Protein AF-0000000068650946 (afdb_homodimer)

InterPro domains:
  IPR006917 SOUL heme-binding protein [PF04832] (26-184)
  IPR006917 SOUL heme-binding protein [PTHR11220] (23-184)
  IPR011256 Regulatory factor, effector binding domain superfamily [G3DSA:3.20.80.10] (19-186)
  IPR011256 Regulatory factor, effector binding domain superfamily [SSF55136] (25-186)

Sequence (378 aa):
HPVLLLNSVFSCVASFPLNSLSTCDGVSYEVRRYDGAKYASVSSEGRTFDQVMGELVRKLLVYIGGSNDQGEAMGTTAPVIITVYPRDDGVMSRRLVVSLRIPTNYQVSPPVPIDSAIRIEDRPGMTVYSLQFGGFAGETEYRAEASRLTKTLGETAPFQRKQYFCCTYDPPMKPYGRRNEVWFLQEEPHPVLLLNSVFSCVASFPLNSLSTCDGVSYEVRRYDGAKYASVSSEGRTFDQVMGELVRKLLVYIGGSNDQGEAMGTTAPVIITVYPRDDGVMSRRLVVSLRIPTNYQVSPPVPIDSAIRIEDRPGMTVYSLQFGGFAGETEYRAEASRLTKTLGETAPFQRKQYFCCTYDPPMKPYGRRNEVWFLQEEP

Solvent-accessible surface area (backbone atoms only — not comparable to full-atom values): 21362 Å² total; per-residue (Å²): 137,81,89,71,79,74,75,82,80,78,74,81,73,75,74,55,72,84,55,64,64,62,59,51,95,46,53,45,40,38,46,46,49,41,76,54,46,41,28,44,32,38,71,48,71,79,50,53,63,76,77,43,48,66,60,57,52,46,56,51,52,44,32,37,56,19,47,25,77,73,55,51,60,69,64,87,74,69,44,44,35,32,40,38,31,47,43,96,84,60,48,68,46,39,46,39,36,42,32,36,62,48,49,76,94,36,50,88,67,60,73,48,56,64,56,78,72,48,42,79,41,81,41,72,55,49,43,28,43,36,37,42,36,32,46,89,72,50,62,65,33,51,45,46,52,45,50,49,48,46,63,58,61,35,91,78,51,60,50,48,73,69,39,39,33,46,30,40,60,58,64,90,79,61,87,69,87,31,49,29,33,36,36,34,41,50,48,80,132,137,82,89,71,83,71,76,81,78,78,73,80,74,72,74,53,74,80,61,60,66,61,58,53,94,46,55,44,41,41,50,48,54,42,74,55,48,41,27,43,31,39,70,48,71,78,48,53,63,78,76,42,47,66,60,57,52,46,56,51,51,43,33,38,56,19,47,27,77,73,54,51,60,69,62,87,72,68,44,43,35,32,42,37,30,47,45,96,85,60,49,70,46,38,46,37,36,42,33,33,62,49,50,76,94,34,50,91,68,61,72,49,55,64,57,79,71,50,42,81,40,82,40,72,56,48,41,30,43,37,37,41,36,29,46,88,72,52,62,65,33,51,46,46,51,46,50,49,47,44,62,60,60,36,92,79,51,61,48,48,73,69,38,38,33,45,31,40,60,58,63,90,80,62,87,68,86,32,48,30,33,37,34,34,41,50,48,82,133

Structure (mmCIF, N/CA/C/O backbone):
data_AF-0000000068650946-model_v1
#
loop_
_entity.id
_entity.type
_entity.pdbx_description
1 polymer 'Heme-binding protein 1'
#
loop_
_atom_site.group_PDB
_atom_site.id
_atom_site.type_symbol
_atom_site.label_atom_id
_atom_site.label_alt_id
_atom_site.label_comp_id
_atom_site.label_asym_id
_atom_site.label_entity_id
_atom_site.label_seq_id
_atom_site.pdbx_PDB_ins_code
_atom_site.Cartn_x
_atom_site.Cartn_y
_atom_site.Cartn_z
_atom_site.occupancy
_atom_site.B_iso_or_equiv
_atom_site.auth_seq_id
_atom_site.auth_comp_id
_atom_site.auth_asym_id
_atom_site.auth_atom_id
_atom_site.pdbx_PDB_model_num
ATOM 1 N N . HIS A 1 1 ? 41.875 -4.969 -1.382 1 23.28 1 HIS A N 1
ATOM 2 C CA . HIS A 1 1 ? 41.312 -4.445 -0.135 1 23.28 1 HIS A CA 1
ATOM 3 C C . HIS A 1 1 ? 39.875 -3.994 -0.314 1 23.28 1 HIS A C 1
ATOM 5 O O . HIS A 1 1 ? 39.594 -2.795 -0.361 1 23.28 1 HIS A O 1
ATOM 11 N N . PRO A 1 2 ? 38.969 -4.781 -0.9 1 22.66 2 PRO A N 1
ATOM 12 C CA . PRO A 1 2 ? 37.75 -4.441 -1.641 1 22.66 2 PRO A CA 1
ATOM 13 C C . PRO A 1 2 ? 36.719 -3.758 -0.768 1 22.66 2 PRO A C 1
ATOM 15 O O . PRO A 1 2 ? 36.75 -3.875 0.46 1 22.66 2 PRO A O 1
ATOM 18 N N . VAL A 1 3 ? 35.875 -2.783 -1.41 1 21.91 3 VAL A N 1
ATOM 19 C CA . VAL A 1 3 ? 35.031 -1.605 -1.17 1 21.91 3 VAL A CA 1
ATOM 20 C C . VAL A 1 3 ? 33.781 -2.006 -0.402 1 21.91 3 VAL A C 1
ATOM 22 O O . VAL A 1 3 ? 32.938 -2.713 -0.933 1 21.91 3 VAL A O 1
ATOM 25 N N . LEU A 1 4 ? 33.812 -2.4 0.893 1 19.81 4 LEU A N 1
ATOM 26 C CA . LEU A 1 4 ? 32.906 -2.877 1.93 1 19.81 4 LEU A CA 1
ATOM 27 C C . LEU A 1 4 ? 31.75 -1.901 2.133 1 19.81 4 LEU A C 1
ATOM 29 O O . LEU A 1 4 ? 31.031 -1.983 3.129 1 19.81 4 LEU A O 1
ATOM 33 N N . LEU A 1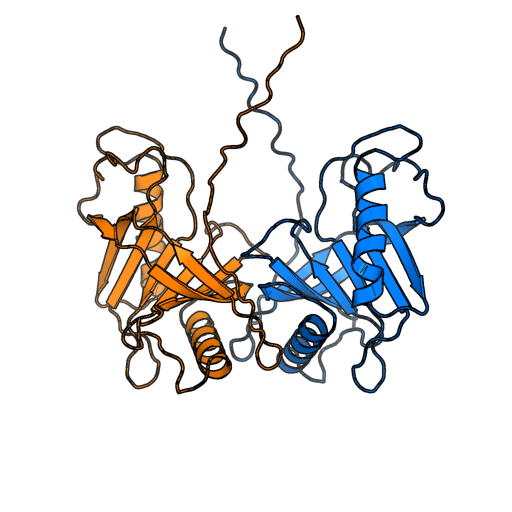 5 ? 31.672 -0.847 1.3 1 19.95 5 LEU A N 1
ATOM 34 C CA . LEU A 1 5 ? 30.875 0.273 1.793 1 19.95 5 LEU A CA 1
ATOM 35 C C . LEU A 1 5 ? 29.406 -0.112 1.905 1 19.95 5 LEU A C 1
ATOM 37 O O . LEU A 1 5 ? 28.656 -0.062 0.918 1 19.95 5 LEU A O 1
ATOM 41 N N . LEU A 1 6 ? 29.047 -1.28 2.473 1 21.31 6 LEU A N 1
ATOM 42 C CA . LEU A 1 6 ? 27.703 -1.809 2.725 1 21.31 6 LEU A CA 1
ATOM 43 C C . LEU A 1 6 ? 26.875 -0.808 3.512 1 21.31 6 LEU A C 1
ATOM 45 O O . LEU A 1 6 ? 27.172 -0.512 4.668 1 21.31 6 LEU A O 1
ATOM 49 N N . ASN A 1 7 ? 26.422 0.302 2.885 1 21.84 7 ASN A N 1
ATOM 50 C CA . ASN A 1 7 ? 25.7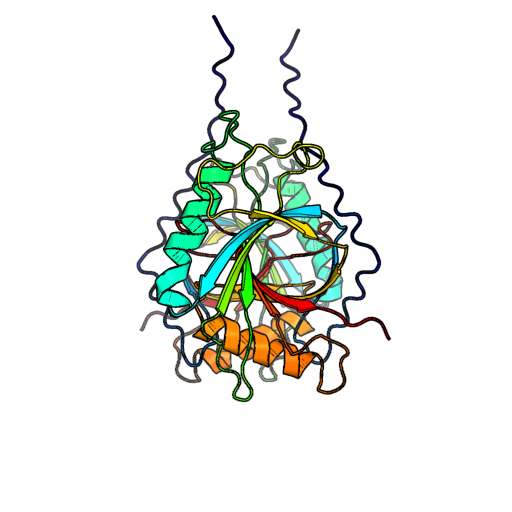81 1.496 3.412 1 21.84 7 ASN A CA 1
ATOM 51 C C . ASN A 1 7 ? 24.672 1.14 4.398 1 21.84 7 ASN A C 1
ATOM 53 O O . ASN A 1 7 ? 24.109 0.04 4.348 1 21.84 7 ASN A O 1
ATOM 57 N N . SER A 1 8 ? 24.453 1.936 5.523 1 21.56 8 SER A N 1
ATOM 58 C CA . SER A 1 8 ? 23.719 2.191 6.762 1 21.56 8 SER A CA 1
ATOM 59 C C . SER A 1 8 ? 22.219 2.178 6.527 1 21.56 8 SER A C 1
ATOM 61 O O . SER A 1 8 ? 21.656 3.119 5.957 1 21.56 8 SER A O 1
ATOM 63 N N . VAL A 1 9 ? 21.609 1.145 6.062 1 24.94 9 VAL A N 1
ATOM 64 C CA . VAL A 1 9 ? 20.172 0.915 6.059 1 24.94 9 VAL A CA 1
ATOM 65 C C . VAL A 1 9 ? 19.578 1.288 7.414 1 24.94 9 VAL A C 1
ATOM 67 O O . VAL A 1 9 ? 19.938 0.689 8.438 1 24.94 9 VAL A O 1
ATOM 70 N N . PHE A 1 10 ? 19.453 2.648 7.785 1 24.33 10 PHE A N 1
ATOM 71 C CA . PHE A 1 10 ? 18.938 3.309 8.977 1 24.33 10 PHE A CA 1
ATOM 72 C C . PHE A 1 10 ? 17.688 2.605 9.492 1 24.33 10 PHE A C 1
ATOM 74 O O . PHE A 1 10 ? 16.859 2.16 8.695 1 24.33 10 PHE A O 1
ATOM 81 N N . SER A 1 11 ? 17.656 2.09 10.734 1 23.03 11 SER A N 1
ATOM 82 C CA . SER A 1 11 ? 16.891 1.45 11.805 1 23.03 11 SER A CA 1
ATOM 83 C C . SER A 1 11 ? 15.617 2.225 12.117 1 23.03 11 SER A C 1
ATOM 85 O O . SER A 1 11 ? 15.625 3.135 12.945 1 23.03 11 SER A O 1
ATOM 87 N N . CYS A 1 12 ? 14.977 2.951 11.312 1 25.62 12 CYS A N 1
ATOM 88 C CA . CYS A 1 12 ? 13.812 3.586 11.922 1 25.62 12 CYS A CA 1
ATOM 89 C C . CYS A 1 12 ? 12.945 2.562 12.648 1 25.62 12 CYS A C 1
ATOM 91 O O . CYS A 1 12 ? 12.414 1.64 12.031 1 25.62 12 CYS A O 1
ATOM 93 N N . VAL A 1 13 ? 13.344 2.193 13.891 1 25.31 13 VAL A N 1
ATOM 94 C CA . VAL A 1 13 ? 12.68 1.36 14.891 1 25.31 13 VAL A CA 1
ATOM 95 C C . VAL A 1 13 ? 11.258 1.861 15.125 1 25.31 13 VAL A C 1
ATOM 97 O O . VAL A 1 13 ? 11.055 2.965 15.633 1 25.31 13 VAL A O 1
ATOM 100 N N . ALA A 1 14 ? 10.32 1.768 14.352 1 30.45 14 ALA A N 1
ATOM 101 C CA . ALA A 1 14 ? 8.93 1.84 14.773 1 30.45 14 ALA A CA 1
ATOM 102 C C . ALA A 1 14 ? 8.648 0.865 15.914 1 30.45 14 ALA A C 1
ATOM 104 O O . ALA A 1 14 ? 8.812 -0.347 15.758 1 30.45 14 ALA A O 1
ATOM 105 N N . SER A 1 15 ? 9.078 1.122 17.109 1 29.28 15 SER A N 1
ATOM 106 C CA . SER A 1 15 ? 8.57 0.387 18.266 1 29.28 15 SER A CA 1
ATOM 107 C C . SER A 1 15 ? 7.062 0.194 18.188 1 29.28 15 SER A C 1
ATOM 109 O O . SER A 1 15 ? 6.301 1.151 18.328 1 29.28 15 SER A O 1
ATOM 111 N N . PHE A 1 16 ? 6.492 -0.191 17.203 1 32.72 16 PHE A N 1
ATOM 112 C CA . PHE A 1 16 ? 5.055 -0.418 17.109 1 32.72 16 PHE A CA 1
ATOM 113 C C . PHE A 1 16 ? 4.605 -1.45 18.141 1 32.72 16 PHE A C 1
ATOM 115 O O . PHE A 1 16 ? 5.188 -2.531 18.234 1 32.72 16 PHE A O 1
ATOM 122 N N . PRO A 1 17 ? 3.934 -0.934 19.359 1 33.78 17 PRO A N 1
ATOM 123 C CA . PRO A 1 17 ? 3.256 -1.851 20.281 1 33.78 17 PRO A CA 1
ATOM 124 C C . PRO A 1 17 ? 2.604 -3.029 19.562 1 33.78 17 PRO A C 1
ATOM 126 O O . PRO A 1 17 ? 2.502 -3.029 18.328 1 33.78 17 PRO A O 1
ATOM 129 N N . LEU A 1 18 ? 1.562 -3.697 20.422 1 35.34 18 LEU A N 1
ATOM 130 C CA . LEU A 1 18 ? 0.648 -4.832 20.359 1 35.34 18 LEU A CA 1
ATOM 131 C C . LEU A 1 18 ? -0.347 -4.676 19.219 1 35.34 18 LEU A C 1
ATOM 133 O O . LEU A 1 18 ? -1.174 -3.762 19.219 1 35.34 18 LEU A O 1
ATOM 137 N N . ASN A 1 19 ? -0.195 -4.844 18.188 1 40.69 19 ASN A N 1
ATOM 138 C CA . ASN A 1 19 ? -1.023 -4.734 17 1 40.69 19 ASN A CA 1
ATOM 139 C C . ASN A 1 19 ? -2.141 -5.773 16.984 1 40.69 19 ASN A C 1
ATOM 141 O O . ASN A 1 19 ? -1.888 -6.961 16.766 1 40.69 19 ASN A O 1
ATOM 145 N N . SER A 1 20 ? -2.99 -5.664 17.969 1 38.44 20 SER A N 1
ATOM 146 C CA . SER A 1 20 ? -4.137 -6.555 17.828 1 38.44 20 SER A CA 1
ATOM 147 C C . SER A 1 20 ? -4.879 -6.281 16.516 1 38.44 20 SER A C 1
ATOM 149 O O . SER A 1 20 ? -5.266 -5.145 16.234 1 38.44 20 SER A O 1
ATOM 151 N N . LEU A 1 21 ? -4.582 -6.914 15.453 1 42.94 21 LEU A N 1
ATOM 152 C CA . LEU A 1 21 ? -5.32 -6.934 14.195 1 42.94 21 LEU A CA 1
ATOM 153 C C . LEU A 1 21 ? -6.703 -7.547 14.391 1 42.94 21 LEU A C 1
ATOM 155 O O . LEU A 1 21 ? -6.824 -8.695 14.828 1 42.94 21 LEU A O 1
ATOM 159 N N . SER A 1 22 ? -7.602 -6.812 15.18 1 42.53 22 SER A N 1
ATOM 160 C CA . SER A 1 22 ? -8.914 -7.441 15.156 1 42.53 22 SER A CA 1
ATOM 161 C C . SER A 1 22 ? -9.594 -7.266 13.805 1 42.53 22 SER A C 1
ATOM 163 O O . SER A 1 22 ? -9.539 -6.188 13.211 1 42.53 22 SER A O 1
ATOM 165 N N . THR A 1 23 ? -9.547 -8.133 12.906 1 41.81 23 THR A N 1
ATOM 166 C CA . THR A 1 23 ? -10.344 -8.133 11.68 1 41.81 23 THR A CA 1
ATOM 167 C C . THR A 1 23 ? -11.82 -8.383 11.992 1 41.81 23 THR A C 1
ATOM 169 O O . THR A 1 23 ? -12.164 -9.398 12.602 1 41.81 23 THR A O 1
ATOM 172 N N . CYS A 1 24 ? -12.625 -7.336 12.383 1 40.03 24 CYS A N 1
ATOM 173 C CA . CYS A 1 24 ? -14.062 -7.566 12.391 1 40.03 24 CYS A CA 1
ATOM 174 C C . CYS A 1 24 ? -14.648 -7.453 10.984 1 40.03 24 CYS A C 1
ATOM 176 O O . CYS A 1 24 ? -14.375 -6.484 10.273 1 40.03 24 CYS A O 1
ATOM 178 N N . ASP A 1 25 ? -15.539 -8.516 10.562 1 48.72 25 ASP A N 1
ATOM 179 C CA . ASP A 1 25 ? -16.375 -8.742 9.391 1 48.72 25 ASP A CA 1
ATOM 180 C C . ASP A 1 25 ? -15.547 -8.727 8.109 1 48.72 25 ASP A C 1
ATOM 182 O O . ASP A 1 25 ? -16.031 -8.289 7.055 1 48.72 25 ASP A O 1
ATOM 186 N N . GLY A 1 26 ? -14.258 -8.977 8.18 1 55.47 26 GLY A N 1
ATOM 187 C CA . GLY A 1 26 ? -13.453 -9.242 6.996 1 55.47 26 GLY A CA 1
ATOM 188 C C . GLY A 1 26 ? -12.672 -8.031 6.523 1 55.47 26 GLY A C 1
ATOM 189 O O . GLY A 1 26 ? -11.789 -8.156 5.672 1 55.47 26 GLY A O 1
ATOM 190 N N . VAL A 1 27 ? -13.242 -6.82 6.91 1 60.28 27 VAL A N 1
ATOM 191 C CA . VAL A 1 27 ? -12.484 -5.648 6.496 1 60.28 27 VAL A CA 1
ATOM 192 C C . VAL A 1 27 ? -11.367 -5.367 7.504 1 60.28 27 VAL A C 1
ATOM 194 O O . VAL A 1 27 ? -11.617 -5.297 8.711 1 60.28 27 VAL A O 1
ATOM 197 N N . SER A 1 28 ? -10.062 -5.223 6.914 1 78.25 28 SER A N 1
ATOM 198 C CA . SER A 1 28 ? -8.891 -5.23 7.785 1 78.25 28 SER A CA 1
ATOM 199 C C . SER A 1 28 ? -8.406 -3.811 8.07 1 78.25 28 SER A C 1
ATOM 201 O O . SER A 1 28 ? -8.328 -2.98 7.16 1 78.25 28 SER A O 1
ATOM 203 N N . TYR A 1 29 ? -8.672 -3.389 9.289 1 90.19 29 TYR A N 1
ATOM 204 C CA . TYR A 1 29 ? -7.969 -2.215 9.789 1 90.19 29 TYR A CA 1
ATOM 205 C C . TYR A 1 29 ? -6.844 -2.615 10.734 1 90.19 29 TYR A C 1
ATOM 207 O O . TYR A 1 29 ? -6.73 -3.783 11.117 1 90.19 29 TYR A O 1
ATOM 215 N N . GLU A 1 30 ? -5.949 -1.65 11.039 1 92.5 30 GLU A N 1
ATOM 216 C CA . GLU A 1 30 ? -4.848 -1.852 11.977 1 92.5 30 GLU A CA 1
ATOM 217 C C . GLU A 1 30 ? -4.879 -0.819 13.102 1 92.5 30 GLU A C 1
ATOM 219 O O . GLU A 1 30 ? -5.359 0.3 12.906 1 92.5 30 GLU A O 1
ATOM 224 N N . VAL A 1 31 ? -4.516 -1.249 14.266 1 92.38 31 VAL A N 1
ATOM 225 C CA . VAL A 1 31 ? -4.238 -0.305 15.344 1 92.38 31 VAL A CA 1
ATOM 226 C C . VAL A 1 31 ? -2.736 -0.064 15.445 1 92.38 31 VAL A C 1
ATOM 228 O O . VAL A 1 31 ? -1.957 -1.01 15.586 1 92.38 31 VAL A O 1
ATOM 231 N N . ARG A 1 32 ? -2.33 1.217 15.367 1 93.5 32 ARG A N 1
ATOM 232 C CA . ARG A 1 32 ? -0.911 1.557 15.391 1 93.5 32 ARG A CA 1
ATOM 233 C C . ARG A 1 32 ? -0.626 2.65 16.422 1 93.5 32 ARG A C 1
ATOM 235 O O . ARG A 1 32 ? -1.399 3.604 16.547 1 93.5 32 ARG A O 1
ATOM 242 N N . ARG A 1 33 ? 0.498 2.488 17.047 1 93.62 33 ARG A N 1
ATOM 243 C CA . ARG A 1 33 ? 0.969 3.498 17.984 1 93.62 33 ARG A CA 1
ATOM 244 C C . ARG A 1 33 ? 2.186 4.234 17.438 1 93.62 33 ARG A C 1
ATOM 246 O O . ARG A 1 33 ? 3.115 3.611 16.922 1 93.62 33 ARG A O 1
ATOM 253 N N . TYR A 1 34 ? 2.129 5.535 17.562 1 93.5 34 TYR A N 1
ATOM 254 C CA . TYR A 1 34 ? 3.23 6.398 17.156 1 93.5 34 TYR A CA 1
ATOM 255 C C . TYR A 1 34 ? 3.76 7.203 18.328 1 93.5 34 TYR A C 1
ATOM 257 O O . TYR A 1 34 ? 2.982 7.707 19.141 1 93.5 34 TYR A O 1
ATOM 265 N N . ASP A 1 35 ? 5.055 7.23 18.359 1 94.81 35 ASP A N 1
ATOM 266 C CA . ASP A 1 35 ? 5.672 8.094 19.359 1 94.81 35 ASP A CA 1
ATOM 267 C C . ASP A 1 35 ? 5.531 9.562 18.984 1 94.81 35 ASP A C 1
ATOM 269 O O . ASP A 1 35 ? 5.328 9.891 17.812 1 94.81 35 ASP A O 1
ATOM 273 N N . GLY A 1 36 ? 5.645 10.375 20.031 1 96.19 36 GLY A N 1
ATOM 274 C CA . GLY A 1 36 ? 5.688 11.805 19.766 1 96.19 36 GLY A CA 1
ATOM 275 C C . GLY A 1 36 ? 6.855 12.203 18.875 1 96.19 36 GLY A C 1
ATOM 276 O O . GLY A 1 36 ? 7.918 11.586 18.922 1 96.19 36 GLY A O 1
ATOM 277 N N . ALA A 1 37 ? 6.609 13.242 18.125 1 97.44 37 ALA A N 1
ATOM 278 C CA . ALA A 1 37 ? 7.637 13.711 17.203 1 97.44 37 ALA A CA 1
ATOM 279 C C . ALA A 1 37 ? 7.352 15.141 16.75 1 97.44 37 ALA A C 1
ATOM 281 O O . ALA A 1 37 ? 6.254 15.656 16.969 1 97.44 37 ALA A O 1
ATOM 282 N N . LYS A 1 38 ? 8.383 15.711 16.156 1 98.31 38 LYS A N 1
ATOM 283 C CA . LYS A 1 38 ? 8.211 17 15.508 1 98.31 38 LYS A CA 1
ATOM 284 C C . LYS A 1 38 ? 7.738 16.828 14.062 1 98.31 38 LYS A C 1
ATOM 286 O O . LYS A 1 38 ? 8.219 15.953 13.352 1 98.31 38 LYS A O 1
ATOM 291 N N . TYR A 1 39 ? 6.785 17.688 13.688 1 98.44 39 TYR A N 1
ATOM 292 C CA . TYR A 1 39 ? 6.215 17.719 12.344 1 98.44 39 TYR A CA 1
ATOM 293 C C . TYR A 1 39 ? 6.348 19.094 11.719 1 98.44 39 TYR A C 1
ATOM 295 O O . TYR A 1 39 ? 6.32 20.109 12.43 1 98.44 39 TYR A O 1
ATOM 303 N N . ALA A 1 40 ? 6.566 19.172 10.469 1 98.62 40 ALA A N 1
ATOM 304 C CA . ALA A 1 40 ? 6.363 20.391 9.688 1 98.62 40 ALA A CA 1
ATOM 305 C C . ALA A 1 40 ? 4.941 20.453 9.141 1 98.62 40 ALA A C 1
ATOM 307 O O . ALA A 1 40 ? 4.465 19.5 8.516 1 98.62 40 ALA A O 1
ATOM 308 N N . SER A 1 41 ? 4.324 21.594 9.383 1 98.69 41 SER A N 1
ATOM 309 C CA . SER A 1 41 ? 2.914 21.672 9.023 1 98.69 41 SER A CA 1
ATOM 310 C C . SER A 1 41 ? 2.59 23 8.328 1 98.69 41 SER A C 1
ATOM 312 O O . SER A 1 41 ? 3.209 24.016 8.609 1 98.69 41 SER A O 1
ATOM 314 N N . VAL A 1 42 ? 1.644 22.938 7.414 1 98.62 42 VAL A N 1
ATOM 315 C CA . VAL A 1 42 ? 1.083 24.094 6.742 1 98.62 42 VAL A CA 1
ATOM 316 C C . VAL A 1 42 ? -0.439 23.984 6.688 1 98.62 42 VAL A C 1
ATOM 318 O O . VAL A 1 42 ? -0.977 22.906 6.445 1 98.62 42 VAL A O 1
ATOM 321 N N . SER A 1 43 ? -1.112 25.062 6.934 1 97.88 43 SER A N 1
ATOM 322 C CA . SER A 1 43 ? -2.568 25.047 7.02 1 97.88 43 SER A CA 1
ATOM 323 C C . SER A 1 43 ? -3.201 25.844 5.883 1 97.88 43 SER A C 1
ATOM 325 O O . SER A 1 43 ? -2.537 26.688 5.262 1 97.88 43 SER A O 1
ATOM 327 N N . SER A 1 44 ? -4.352 25.5 5.594 1 96.94 44 SER A N 1
ATOM 328 C CA . SER A 1 44 ? -5.188 26.25 4.652 1 96.94 44 SER A CA 1
ATOM 329 C C . SER A 1 44 ? -6.621 26.359 5.156 1 96.94 44 SER A C 1
ATOM 331 O O . SER A 1 44 ? -7.137 25.453 5.801 1 96.94 44 SER A O 1
ATOM 333 N N . GLU A 1 45 ? -7.16 27.531 4.828 1 95.94 45 GLU A N 1
ATOM 334 C CA . GLU A 1 45 ? -8.57 27.781 5.125 1 95.94 45 GLU A CA 1
ATOM 335 C C . GLU A 1 45 ? -9.289 28.391 3.926 1 95.94 45 GLU A C 1
ATOM 337 O O . GLU A 1 45 ? -8.703 29.203 3.195 1 95.94 45 GLU A O 1
ATOM 342 N N . GLY A 1 46 ? -10.438 27.953 3.629 1 92.31 46 GLY A N 1
ATOM 343 C CA . GLY A 1 46 ? -11.273 28.594 2.633 1 92.31 46 GLY A CA 1
ATOM 344 C C . GLY A 1 46 ? -11.305 27.859 1.309 1 92.31 46 GLY A C 1
ATOM 345 O O . GLY A 1 46 ? -12.195 28.094 0.486 1 92.31 46 GLY A O 1
ATOM 346 N N . ARG A 1 47 ? -10.383 27.188 0.914 1 93.88 47 ARG A N 1
ATOM 347 C CA . ARG A 1 47 ? -10.367 26.453 -0.341 1 93.88 47 ARG A CA 1
ATOM 348 C C . ARG A 1 47 ? -10.672 24.969 -0.107 1 93.88 47 ARG A C 1
ATOM 350 O O . ARG A 1 47 ? -10.555 24.484 1.018 1 93.88 47 ARG A O 1
ATOM 357 N N . THR A 1 48 ? -11.156 24.344 -1.18 1 93.62 48 THR A N 1
ATOM 358 C CA . THR A 1 48 ? -11.508 22.938 -1.056 1 93.62 48 THR A CA 1
ATOM 359 C C . THR A 1 48 ? -10.258 22.062 -0.987 1 93.62 48 THR A C 1
ATOM 361 O O . THR A 1 48 ? -9.172 22.5 -1.385 1 93.62 48 THR A O 1
ATOM 364 N N . PHE A 1 49 ? -10.406 20.922 -0.545 1 94.44 49 PHE A N 1
ATOM 365 C CA . PHE A 1 49 ? -9.359 19.922 -0.437 1 94.44 49 PHE A CA 1
ATOM 366 C C . PHE A 1 49 ? -8.609 19.781 -1.757 1 94.44 49 PHE A C 1
ATOM 368 O O . PHE A 1 49 ? -7.387 19.938 -1.805 1 94.44 49 PHE A O 1
ATOM 375 N N . ASP A 1 50 ? -9.328 19.484 -2.83 1 93.44 50 ASP A N 1
ATOM 376 C CA . ASP A 1 50 ? -8.719 19.156 -4.117 1 93.44 50 ASP A CA 1
ATOM 377 C C . ASP A 1 50 ? -8.055 20.375 -4.742 1 93.44 50 ASP A C 1
ATOM 379 O O . ASP A 1 50 ? -7.094 20.25 -5.5 1 93.44 50 ASP A O 1
ATOM 383 N N . GLN A 1 51 ? -8.453 21.547 -4.395 1 94.25 51 GLN A N 1
ATOM 384 C CA . GLN A 1 51 ? -7.906 22.781 -4.934 1 94.25 51 GLN A CA 1
ATOM 385 C C . GLN A 1 51 ? -6.539 23.078 -4.328 1 94.25 51 GLN A C 1
ATOM 387 O O . GLN A 1 51 ? -5.672 23.656 -4.996 1 94.25 51 GLN A O 1
ATOM 392 N N . VAL A 1 52 ? -6.359 22.703 -3.07 1 96.38 52 VAL A N 1
ATOM 393 C CA . VAL A 1 52 ? -5.23 23.297 -2.357 1 96.38 52 VAL A CA 1
ATOM 394 C C . VAL A 1 52 ? -4.172 22.219 -2.094 1 96.38 52 VAL A C 1
ATOM 396 O O . VAL A 1 52 ? -3.012 22.547 -1.814 1 96.38 52 VAL A O 1
ATOM 399 N N . MET A 1 53 ? -4.492 21 -2.189 1 95.12 53 MET A N 1
ATOM 400 C CA . MET A 1 53 ? -3.637 19.906 -1.737 1 95.12 53 MET A CA 1
ATOM 401 C C . MET A 1 53 ? -2.281 19.953 -2.438 1 95.12 53 MET A C 1
ATOM 403 O O . MET A 1 53 ? -1.239 19.859 -1.786 1 95.12 53 MET A O 1
ATOM 407 N N . GLY A 1 54 ? -2.289 20.125 -3.719 1 94.69 54 GLY A N 1
ATOM 408 C CA . GLY A 1 54 ? -1.048 20.156 -4.477 1 94.69 54 GLY A CA 1
ATOM 409 C C . GLY A 1 54 ? -0.091 21.234 -4.008 1 94.69 54 GLY A C 1
ATOM 410 O O . GLY A 1 54 ? 1.108 21 -3.867 1 94.69 54 GLY A O 1
ATOM 411 N N . GLU A 1 55 ? -0.587 22.344 -3.797 1 96.31 55 GLU A N 1
ATOM 412 C CA . GLU A 1 55 ? 0.209 23.484 -3.359 1 96.31 55 GLU A CA 1
ATOM 413 C C . GLU A 1 55 ? 0.813 23.234 -1.98 1 96.31 55 GLU A C 1
ATOM 415 O O . GLU A 1 55 ? 2.006 23.469 -1.77 1 96.31 55 GLU A O 1
ATOM 420 N N . LEU A 1 56 ? 0.037 22.797 -1.049 1 97.31 56 LEU A N 1
ATOM 421 C CA . LEU A 1 56 ? 0.487 22.609 0.326 1 97.31 56 LEU A CA 1
ATOM 422 C C . LEU A 1 56 ? 1.525 21.484 0.413 1 97.31 56 LEU A C 1
ATOM 424 O O . LEU A 1 56 ? 2.523 21.625 1.125 1 97.31 56 LEU A O 1
ATOM 428 N N . VAL A 1 57 ? 1.257 20.453 -0.314 1 96.19 57 VAL A N 1
ATOM 429 C CA . VAL A 1 57 ? 2.219 19.344 -0.336 1 96.19 57 VAL A CA 1
ATOM 430 C C . VAL A 1 57 ? 3.539 19.828 -0.932 1 96.19 57 VAL A C 1
ATOM 432 O O . VAL A 1 57 ? 4.613 19.516 -0.414 1 96.19 57 VAL A O 1
ATOM 435 N N . ARG A 1 58 ? 3.475 20.547 -1.957 1 95.88 58 ARG A N 1
ATOM 436 C CA . ARG A 1 58 ? 4.68 21.078 -2.592 1 95.88 58 ARG A CA 1
ATOM 437 C C . ARG A 1 58 ? 5.488 21.922 -1.616 1 95.88 58 ARG A C 1
ATOM 439 O O . ARG A 1 58 ? 6.715 21.828 -1.573 1 95.88 58 ARG A O 1
ATOM 446 N N . LYS A 1 59 ? 4.852 22.797 -0.878 1 97.44 59 LYS A N 1
ATOM 447 C CA . LYS A 1 59 ? 5.535 23.641 0.108 1 97.44 59 LYS A CA 1
ATOM 448 C C . LYS A 1 59 ? 6.363 22.781 1.068 1 97.44 59 LYS A C 1
ATOM 450 O O . LYS A 1 59 ? 7.523 23.094 1.341 1 97.44 59 LYS A O 1
ATOM 455 N N . LEU A 1 60 ? 5.785 21.703 1.498 1 97.5 60 LEU A N 1
ATOM 456 C CA . LEU A 1 60 ? 6.469 20.844 2.467 1 97.5 60 LEU A CA 1
ATOM 457 C C . LEU A 1 60 ? 7.617 20.094 1.808 1 97.5 60 LEU A C 1
ATOM 459 O O . LEU A 1 60 ? 8.68 19.922 2.406 1 97.5 60 LEU A O 1
ATOM 463 N N . LEU A 1 61 ? 7.406 19.625 0.618 1 95.19 61 LEU A N 1
ATOM 464 C CA . LEU A 1 61 ? 8.453 18.891 -0.09 1 95.19 61 LEU A CA 1
ATOM 465 C C . LEU A 1 61 ? 9.648 19.797 -0.371 1 95.19 61 LEU A C 1
ATOM 467 O O . LEU A 1 61 ? 10.797 19.359 -0.274 1 95.19 61 LEU A O 1
ATOM 471 N N . VAL A 1 62 ? 9.383 21.031 -0.682 1 96.69 62 VAL A N 1
ATOM 472 C CA . VAL A 1 62 ? 10.438 22 -0.929 1 96.69 62 VAL A CA 1
ATOM 473 C C . VAL A 1 62 ? 11.219 22.25 0.357 1 96.69 62 VAL A C 1
ATOM 475 O O . VAL A 1 62 ? 12.453 22.312 0.338 1 96.69 62 VAL A O 1
ATOM 478 N N . TYR A 1 63 ? 10.57 22.344 1.441 1 97.94 63 TYR A N 1
ATOM 479 C CA . TYR A 1 63 ? 11.211 22.5 2.74 1 97.94 63 TYR A CA 1
ATOM 480 C C . TYR A 1 63 ? 12.109 21.312 3.055 1 97.94 63 TYR A C 1
ATOM 482 O O . TYR A 1 63 ? 13.297 21.469 3.336 1 97.94 63 TYR A O 1
ATOM 490 N N . ILE A 1 64 ? 11.531 20.078 2.939 1 97.06 64 ILE A N 1
ATOM 491 C CA . ILE A 1 64 ? 12.266 18.859 3.26 1 97.06 64 ILE A CA 1
ATOM 492 C C . ILE A 1 64 ? 13.438 18.703 2.293 1 97.06 64 ILE A C 1
ATOM 494 O O . ILE A 1 64 ? 14.477 18.141 2.656 1 97.06 64 ILE A O 1
ATOM 498 N N . GLY A 1 65 ? 13.297 19.281 1.163 1 96.38 65 GLY A N 1
ATOM 499 C CA . GLY A 1 65 ? 14.297 19.141 0.119 1 96.38 65 GLY A CA 1
ATOM 500 C C . GLY A 1 65 ? 15.445 20.125 0.26 1 96.38 65 GLY A C 1
ATOM 501 O O . GLY A 1 65 ? 16.453 20.031 -0.452 1 96.38 65 GLY A O 1
ATOM 502 N N . GLY A 1 66 ? 15.258 21.203 1.087 1 97.75 66 GLY A N 1
ATOM 503 C CA . GLY A 1 66 ? 16.438 22.031 1.292 1 97.75 66 GLY A CA 1
ATOM 504 C C . GLY A 1 66 ? 16.094 23.5 1.469 1 97.75 66 GLY A C 1
ATOM 505 O O . GLY A 1 66 ? 16.969 24.312 1.805 1 97.75 66 GLY A O 1
ATOM 506 N N . SER A 1 67 ? 14.867 23.891 1.179 1 98.12 67 SER A N 1
ATOM 507 C CA . SER A 1 67 ? 14.484 25.297 1.363 1 98.12 67 SER A CA 1
ATOM 508 C C . SER A 1 67 ? 14.297 25.625 2.84 1 98.12 67 SER A C 1
ATOM 510 O O . SER A 1 67 ? 13.18 25.906 3.279 1 98.12 67 SER A O 1
ATOM 512 N N . ASN A 1 68 ? 15.344 25.625 3.568 1 98.44 68 ASN A N 1
ATOM 513 C CA . ASN A 1 68 ? 15.438 25.922 4.992 1 98.44 68 ASN A CA 1
ATOM 514 C C . ASN A 1 68 ? 16.703 26.719 5.316 1 98.44 68 ASN A C 1
ATOM 516 O O . ASN A 1 68 ? 17.547 26.922 4.449 1 98.44 68 ASN A O 1
ATOM 520 N N . ASP A 1 69 ? 16.875 27.141 6.492 1 97.75 69 ASP A N 1
ATOM 521 C CA . ASP A 1 69 ? 17.922 28.078 6.883 1 97.75 69 ASP A CA 1
ATOM 522 C C . ASP A 1 69 ? 19.297 27.438 6.797 1 97.75 69 ASP A C 1
ATOM 524 O O . ASP A 1 69 ? 20.312 28.141 6.723 1 97.75 69 ASP A O 1
ATOM 528 N N . GLN A 1 70 ? 19.359 26.125 6.742 1 97.38 70 GLN A N 1
ATOM 529 C CA . GLN A 1 70 ? 20.625 25.406 6.688 1 97.38 70 GLN A CA 1
ATOM 530 C C . GLN A 1 70 ? 20.906 24.875 5.289 1 97.38 70 GLN A C 1
ATOM 532 O O . GLN A 1 70 ? 21.969 24.312 5.027 1 97.38 70 GLN A O 1
ATOM 537 N N . GLY A 1 71 ? 19.938 24.953 4.5 1 97.06 71 GLY A N 1
ATOM 538 C CA . GLY A 1 71 ? 20.078 24.406 3.158 1 97.06 71 GLY A CA 1
ATOM 539 C C . GLY A 1 71 ? 20.172 22.891 3.135 1 97.06 71 GLY A C 1
ATOM 540 O O . GLY A 1 71 ? 20.812 22.328 2.244 1 97.06 71 GLY A O 1
ATOM 541 N N . GLU A 1 72 ? 19.625 22.312 4.141 1 95.88 72 GLU A N 1
ATOM 542 C CA . GLU A 1 72 ? 19.766 20.875 4.32 1 95.88 72 GLU A CA 1
ATOM 543 C C . GLU A 1 72 ? 18.656 20.109 3.611 1 95.88 72 GLU A C 1
ATOM 545 O O . GLU A 1 72 ? 17.469 20.406 3.809 1 95.88 72 GLU A O 1
ATOM 550 N N . ALA A 1 73 ? 19.109 19.156 2.75 1 97.06 73 ALA A N 1
ATOM 551 C CA . ALA A 1 73 ? 18.172 18.156 2.242 1 97.06 73 ALA A CA 1
ATOM 552 C C . ALA A 1 73 ? 18 17.016 3.234 1 97.06 73 ALA A C 1
ATOM 554 O O . ALA A 1 73 ? 18.922 16.219 3.449 1 97.06 73 ALA A O 1
ATOM 555 N N . MET A 1 74 ? 16.859 16.922 3.758 1 96.62 74 MET A N 1
ATOM 556 C CA . MET A 1 74 ? 16.672 16.031 4.891 1 96.62 74 MET A CA 1
ATOM 557 C C . MET A 1 74 ? 16.266 14.633 4.418 1 96.62 74 MET A C 1
ATOM 559 O O . MET A 1 74 ? 16.125 13.719 5.227 1 96.62 74 MET A O 1
ATOM 563 N N . GLY A 1 75 ? 16.094 14.43 3.139 1 92.5 75 GLY A N 1
ATOM 564 C CA . GLY A 1 75 ? 15.664 13.156 2.602 1 92.5 75 GLY A CA 1
ATOM 565 C C . GLY A 1 75 ? 14.164 13.086 2.373 1 92.5 75 GLY A C 1
ATOM 566 O O . GLY A 1 75 ? 13.5 14.117 2.242 1 92.5 75 GLY A O 1
ATOM 567 N N . THR A 1 76 ? 13.609 11.805 2.203 1 87 76 THR A N 1
ATOM 568 C CA . THR A 1 76 ? 12.188 11.594 1.972 1 87 76 THR A CA 1
ATOM 569 C C . THR A 1 76 ? 11.508 11.047 3.225 1 87 76 THR A C 1
ATOM 571 O O . THR A 1 76 ? 12.133 10.328 4.012 1 87 76 THR A O 1
ATOM 574 N N . THR A 1 77 ? 10.336 11.562 3.428 1 91.44 77 THR A N 1
ATOM 575 C CA . THR A 1 77 ? 9.555 11.055 4.547 1 91.44 77 THR A CA 1
ATOM 576 C C . THR A 1 77 ? 8.117 10.75 4.109 1 91.44 77 THR A C 1
ATOM 578 O O . THR A 1 77 ? 7.641 11.312 3.121 1 91.44 77 THR A O 1
ATOM 581 N N . ALA A 1 78 ? 7.578 9.82 4.707 1 93.19 78 ALA A N 1
ATOM 582 C CA . ALA A 1 78 ? 6.191 9.398 4.531 1 93.19 78 ALA A CA 1
ATOM 583 C C . ALA A 1 78 ? 5.578 8.969 5.859 1 93.19 78 ALA A C 1
ATOM 585 O O . ALA A 1 78 ? 6.297 8.602 6.793 1 93.19 78 ALA A O 1
ATOM 586 N N . PRO A 1 79 ? 4.191 9.102 5.879 1 97 79 PRO A N 1
ATOM 587 C CA . PRO A 1 79 ? 3.25 9.641 4.895 1 97 79 PRO A CA 1
ATOM 588 C C . PRO A 1 79 ? 3.102 11.164 4.992 1 97 79 PRO A C 1
ATOM 590 O O . PRO A 1 79 ? 3.49 11.758 5.996 1 97 79 PRO A O 1
ATOM 593 N N . VAL A 1 80 ? 2.666 11.766 3.922 1 97.06 80 VAL A N 1
ATOM 594 C CA . VAL A 1 80 ? 2 13.055 4.062 1 97.06 80 VAL A CA 1
ATOM 595 C C . VAL A 1 80 ? 0.68 12.875 4.809 1 97.06 80 VAL A C 1
ATOM 597 O O . VAL A 1 80 ? -0.136 12.023 4.445 1 97.06 80 VAL A O 1
ATOM 600 N N . ILE A 1 81 ? 0.524 13.633 5.809 1 98.19 81 ILE A N 1
ATOM 601 C CA . ILE A 1 81 ? -0.656 13.516 6.66 1 98.19 81 ILE A CA 1
ATOM 602 C C . ILE A 1 81 ? -1.526 14.758 6.508 1 98.19 81 ILE A C 1
ATOM 604 O O . ILE A 1 81 ? -1.078 15.875 6.781 1 98.19 81 ILE A O 1
ATOM 608 N N . ILE A 1 82 ? -2.754 14.617 6.152 1 98.25 82 ILE A N 1
ATOM 609 C CA . ILE A 1 82 ? -3.709 15.719 6.027 1 98.25 82 ILE A CA 1
ATOM 610 C C . ILE A 1 82 ? -4.762 15.609 7.125 1 98.25 82 ILE A C 1
ATOM 612 O O . ILE A 1 82 ? -5.555 14.664 7.148 1 98.25 82 ILE A O 1
ATOM 616 N N . THR A 1 83 ? -4.719 16.531 8.023 1 97.94 83 THR A N 1
ATOM 617 C CA . THR A 1 83 ? -5.766 16.625 9.039 1 97.94 83 THR A CA 1
ATOM 618 C C . THR A 1 83 ? -7 17.312 8.477 1 97.94 83 THR A C 1
ATOM 620 O O . THR A 1 83 ? -6.914 18.438 7.98 1 97.94 83 THR A O 1
ATOM 623 N N . VAL A 1 84 ? -8.078 16.641 8.547 1 97.75 84 VAL A N 1
ATOM 624 C CA . VAL A 1 84 ? -9.328 17.203 8.047 1 97.75 84 VAL A CA 1
ATOM 625 C C . VAL A 1 84 ? -10.359 17.266 9.172 1 97.75 84 VAL A C 1
ATOM 627 O O . VAL A 1 84 ? -10.234 16.547 10.164 1 97.75 84 VAL A O 1
ATOM 630 N N . TYR A 1 85 ? -11.312 18.094 8.945 1 96.81 85 TYR A N 1
ATOM 631 C CA . TYR A 1 85 ? -12.344 18.375 9.938 1 96.81 85 TYR A CA 1
ATOM 632 C C . TYR A 1 85 ? -13.734 18.188 9.344 1 96.81 85 TYR A C 1
ATOM 634 O O . TYR A 1 85 ? -14.258 19.094 8.68 1 96.81 85 TYR A O 1
ATOM 642 N N . PRO A 1 86 ? -14.242 17.016 9.602 1 93.44 86 PRO A N 1
ATOM 643 C CA . PRO A 1 86 ? -15.562 16.75 9.023 1 93.44 86 PRO A CA 1
ATOM 644 C C . PRO A 1 86 ? -16.672 17.562 9.688 1 93.44 86 PRO A C 1
ATOM 646 O O . PRO A 1 86 ? -16.609 17.844 10.883 1 93.44 86 PRO A O 1
ATOM 649 N N . ARG A 1 87 ? -17.688 17.875 8.859 1 89.69 87 ARG A N 1
ATOM 650 C CA . ARG A 1 87 ? -18.922 18.469 9.359 1 89.69 87 ARG A CA 1
ATOM 651 C C . ARG A 1 87 ? -19.953 17.406 9.68 1 89.69 87 ARG A C 1
ATOM 653 O O . ARG A 1 87 ? -19.688 16.203 9.555 1 89.69 87 ARG A O 1
ATOM 660 N N . ASP A 1 88 ? -21.062 17.812 10.141 1 82.56 88 ASP A N 1
ATOM 661 C CA . ASP A 1 88 ? -22.109 16.906 10.586 1 82.56 88 ASP A CA 1
ATOM 662 C C . ASP A 1 88 ? -22.562 16 9.445 1 82.56 88 ASP A C 1
ATOM 664 O O . ASP A 1 88 ? -22.938 14.844 9.672 1 82.56 88 ASP A O 1
ATOM 668 N N . ASP A 1 89 ? -22.484 16.406 8.227 1 78.31 89 ASP A N 1
ATOM 669 C CA . ASP A 1 89 ? -22.969 15.641 7.09 1 78.31 89 ASP A CA 1
ATOM 670 C C . ASP A 1 89 ? -21.859 14.789 6.484 1 78.31 89 ASP A C 1
ATOM 672 O O . ASP A 1 89 ? -22.047 14.141 5.457 1 78.31 89 ASP A O 1
ATOM 676 N N . GLY A 1 90 ? -20.766 14.828 7.066 1 77.81 90 GLY A N 1
ATOM 677 C CA . GLY A 1 90 ? -19.656 14.016 6.582 1 77.81 90 GLY A CA 1
ATOM 678 C C . GLY A 1 90 ? -18.781 14.734 5.574 1 77.81 90 GLY A C 1
ATOM 679 O O . GLY A 1 90 ? -17.719 14.242 5.203 1 77.81 90 GLY A O 1
ATOM 680 N N . VAL A 1 91 ? -19.266 15.945 5.23 1 84.75 91 VAL A N 1
ATOM 681 C CA . VAL A 1 91 ? -18.484 16.719 4.277 1 84.75 91 VAL A CA 1
ATOM 682 C C . VAL A 1 91 ? -17.312 17.406 4.992 1 84.75 91 VAL A C 1
ATOM 684 O O . VAL A 1 91 ? -17.469 17.891 6.113 1 84.75 91 VAL A O 1
ATOM 687 N N . MET A 1 92 ? -16.188 17.438 4.309 1 91.88 92 MET A N 1
ATOM 688 C CA . MET A 1 92 ? -15.016 18.062 4.914 1 91.88 92 MET A CA 1
ATOM 689 C C . MET A 1 92 ? -15.18 19.578 4.98 1 91.88 92 MET A C 1
ATOM 691 O O . MET A 1 92 ? -15.695 20.188 4.039 1 91.88 92 MET A O 1
ATOM 695 N N . SER A 1 93 ? -14.797 20.109 6.098 1 93.19 93 SER A N 1
ATOM 696 C CA . SER A 1 93 ? -14.719 21.562 6.156 1 93.19 93 SER A CA 1
ATOM 697 C C . SER A 1 93 ? -13.633 22.109 5.234 1 93.19 93 SER A C 1
ATOM 699 O O . SER A 1 93 ? -12.891 21.328 4.625 1 93.19 93 SER A O 1
ATOM 701 N N . ARG A 1 94 ? -13.555 23.375 5.109 1 93.44 94 ARG A N 1
ATOM 702 C CA . ARG A 1 94 ? -12.539 23.969 4.258 1 93.44 94 ARG A CA 1
ATOM 703 C C . ARG A 1 94 ? -11.258 24.266 5.047 1 93.44 94 ARG A C 1
ATOM 705 O O . ARG A 1 94 ? -10.367 24.953 4.559 1 93.44 94 ARG A O 1
ATOM 712 N N . ARG A 1 95 ? -11.242 23.812 6.203 1 95.75 95 ARG A N 1
ATOM 713 C CA . ARG A 1 95 ? -10.031 23.875 7.02 1 95.75 95 ARG A CA 1
ATOM 714 C C . ARG A 1 95 ? -9.258 22.562 6.934 1 95.75 95 ARG A C 1
ATOM 716 O O . ARG A 1 95 ? -9.828 21.484 7.082 1 95.75 95 ARG A O 1
ATOM 723 N N . LEU A 1 96 ? -8 22.672 6.652 1 97.38 96 LEU A N 1
ATOM 724 C CA . LEU A 1 96 ? -7.164 21.469 6.664 1 97.38 96 LEU A CA 1
ATOM 725 C C . LEU A 1 96 ? -5.723 21.812 7.023 1 97.38 96 LEU A C 1
ATOM 727 O O . LEU A 1 96 ? -5.309 22.969 6.906 1 97.38 96 LEU A O 1
ATOM 731 N N . VAL A 1 97 ? -5.012 20.859 7.5 1 98.19 97 VAL A N 1
ATOM 732 C CA . VAL A 1 97 ? -3.598 20.969 7.84 1 98.19 97 VAL A CA 1
ATOM 733 C C . VAL A 1 97 ? -2.82 19.828 7.199 1 98.19 97 VAL A C 1
ATOM 735 O O . VAL A 1 97 ? -3.18 18.656 7.371 1 98.19 97 VAL A O 1
ATOM 738 N N . VAL A 1 98 ? -1.808 20.156 6.457 1 98.44 98 VAL A N 1
ATOM 739 C CA . VAL A 1 98 ? -0.93 19.156 5.867 1 98.44 98 VAL A CA 1
ATOM 740 C C . VAL A 1 98 ? 0.38 19.078 6.648 1 98.44 98 VAL A C 1
ATOM 742 O O . VAL A 1 98 ? 0.978 20.125 6.957 1 98.44 98 VAL A O 1
ATOM 745 N N . SER A 1 99 ? 0.809 17.859 6.949 1 98.44 99 SER A N 1
ATOM 746 C CA . SER A 1 99 ? 1.992 17.703 7.789 1 98.44 99 SER A CA 1
ATOM 747 C C . SER A 1 99 ? 2.9 16.594 7.277 1 98.44 99 SER A C 1
ATOM 749 O O . SER A 1 99 ? 2.434 15.648 6.641 1 98.44 99 SER A O 1
ATOM 751 N N . LEU A 1 100 ? 4.105 16.719 7.598 1 97.88 100 LEU A N 1
ATOM 752 C CA . LEU A 1 100 ? 5.133 15.695 7.414 1 97.88 100 LEU A CA 1
ATOM 753 C C . LEU A 1 100 ? 5.949 15.516 8.688 1 97.88 100 LEU A C 1
ATOM 755 O O . LEU A 1 100 ? 6.336 16.5 9.328 1 97.88 100 LEU A O 1
ATOM 759 N N . ARG A 1 101 ? 6.109 14.312 9.039 1 97.56 101 ARG A N 1
ATOM 760 C CA . ARG A 1 101 ? 7.031 14.055 10.141 1 97.56 101 ARG A CA 1
ATOM 761 C C . ARG A 1 101 ? 8.461 14.438 9.766 1 97.56 101 ARG A C 1
ATOM 763 O O . ARG A 1 101 ? 8.945 14.062 8.695 1 97.56 101 ARG A O 1
ATOM 770 N N . ILE A 1 102 ? 9.094 15.117 10.633 1 97.75 102 ILE A N 1
ATOM 771 C CA . ILE A 1 102 ? 10.492 15.453 10.398 1 97.75 102 ILE A CA 1
ATOM 772 C C . ILE A 1 102 ? 11.359 14.211 10.555 1 97.75 102 ILE A C 1
ATOM 774 O O . ILE A 1 102 ? 11.219 13.469 11.523 1 97.75 102 ILE A O 1
ATOM 778 N N . PRO A 1 103 ? 12.273 14 9.586 1 96.75 103 PRO A N 1
ATOM 779 C CA . PRO A 1 103 ? 13.109 12.805 9.664 1 96.75 103 PRO A CA 1
ATOM 780 C C . PRO A 1 103 ? 13.875 12.703 10.984 1 96.75 103 PRO A C 1
ATOM 782 O O . PRO A 1 103 ? 14.25 13.719 11.562 1 96.75 103 PRO A O 1
ATOM 785 N N . THR A 1 104 ? 14.133 11.484 11.305 1 95.12 104 THR A N 1
ATOM 786 C CA . THR A 1 104 ? 14.625 11.133 12.633 1 95.12 104 THR A CA 1
ATOM 787 C C . THR A 1 104 ? 15.906 11.898 12.945 1 95.12 104 THR A C 1
ATOM 789 O O . THR A 1 104 ? 16.062 12.438 14.047 1 95.12 104 THR A O 1
ATOM 792 N N . ASN A 1 105 ? 16.75 12 12.008 1 95.75 105 ASN A N 1
ATOM 793 C CA . ASN A 1 105 ? 18.047 12.625 12.234 1 95.75 105 ASN A CA 1
ATOM 794 C C . ASN A 1 105 ? 17.906 14.125 12.477 1 95.75 105 ASN A C 1
ATOM 796 O O . ASN A 1 105 ? 18.859 14.773 12.922 1 95.75 105 ASN A O 1
ATOM 800 N N . TYR A 1 106 ? 16.75 14.648 12.328 1 97.25 106 TYR A N 1
ATOM 801 C CA . TYR A 1 106 ? 16.547 16.094 12.438 1 97.25 106 TYR A CA 1
ATOM 802 C C . TYR A 1 106 ? 15.523 16.422 13.516 1 97.25 106 TYR A C 1
ATOM 804 O O . TYR A 1 106 ? 15.102 17.578 13.648 1 97.25 106 TYR A O 1
ATOM 812 N N . GLN A 1 107 ? 15.164 15.469 14.305 1 97.5 107 GLN A N 1
ATOM 813 C CA . GLN A 1 107 ? 14.109 15.633 15.305 1 97.5 107 GLN A CA 1
ATOM 814 C C . GLN A 1 107 ? 14.586 16.516 16.469 1 97.5 107 GLN A C 1
ATOM 816 O O . GLN A 1 107 ? 13.805 17.281 17.016 1 97.5 107 GLN A O 1
ATOM 821 N N . VAL A 1 108 ? 15.781 16.406 16.797 1 97.12 108 VAL A N 1
ATOM 822 C CA . VAL A 1 108 ? 16.281 17.156 17.938 1 97.12 108 VAL A CA 1
ATOM 823 C C . VAL A 1 108 ? 16.281 18.656 17.609 1 97.12 108 VAL A C 1
ATOM 825 O O . VAL A 1 108 ? 15.781 19.469 18.375 1 97.12 108 VAL A O 1
ATOM 828 N N . SER A 1 109 ? 16.781 19.016 16.453 1 97.06 109 SER A N 1
ATOM 829 C CA . SER A 1 109 ? 16.859 20.391 16 1 97.06 109 SER A CA 1
ATOM 830 C C . SER A 1 109 ? 16.516 20.5 14.516 1 97.06 109 SER A C 1
ATOM 832 O O . SER A 1 109 ? 17.4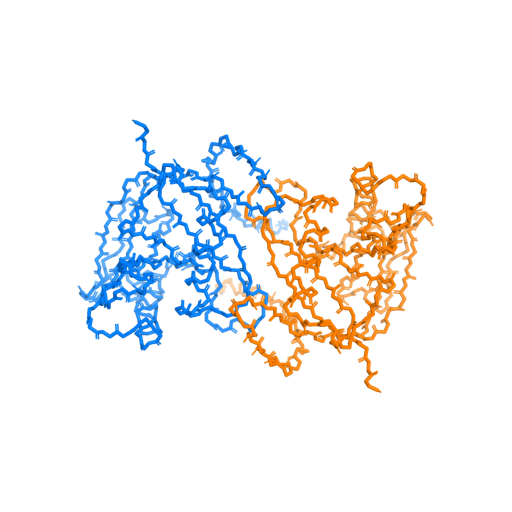06 20.562 13.664 1 97.06 109 SER A O 1
ATOM 834 N N . PRO A 1 110 ? 15.289 20.672 14.234 1 97.88 110 PRO A N 1
ATOM 835 C CA . PRO A 1 110 ? 14.891 20.766 12.82 1 97.88 110 PRO A CA 1
ATOM 836 C C . PRO A 1 110 ? 15.328 22.078 12.172 1 97.88 110 PRO A C 1
ATOM 838 O O . PRO A 1 110 ? 15.227 23.141 12.789 1 97.88 110 PRO A O 1
ATOM 841 N N . PRO A 1 111 ? 15.828 21.969 10.906 1 98.19 111 PRO A N 1
ATOM 842 C CA . PRO A 1 111 ? 16.109 23.219 10.188 1 98.19 111 PRO A CA 1
ATOM 843 C C . PRO A 1 111 ? 14.875 24.125 10.07 1 98.19 111 PRO A C 1
ATOM 845 O O . PRO A 1 111 ? 13.758 23.625 9.883 1 98.19 111 PRO A O 1
ATOM 848 N N . VAL A 1 112 ? 15.078 25.391 10.109 1 98.25 112 VAL A N 1
ATOM 849 C CA . VAL A 1 112 ? 13.977 26.359 10.094 1 98.25 112 VAL A CA 1
ATOM 850 C C . VAL A 1 112 ? 13.516 26.578 8.656 1 98.25 112 VAL A C 1
ATOM 852 O O . VAL A 1 112 ? 14.32 26.891 7.777 1 98.25 112 VAL A O 1
ATOM 855 N N . PRO A 1 113 ? 12.258 26.406 8.391 1 98.5 113 PRO A N 1
ATOM 856 C CA . PRO A 1 113 ? 11.781 26.641 7.027 1 98.5 113 PRO A CA 1
ATOM 857 C C . PRO A 1 113 ? 11.984 28.078 6.57 1 98.5 113 PRO A C 1
ATOM 859 O O . PRO A 1 113 ? 11.812 29.016 7.359 1 98.5 113 PRO A O 1
ATOM 862 N N . ILE A 1 114 ? 12.32 28.25 5.297 1 98.38 114 ILE A N 1
ATOM 863 C CA . ILE A 1 114 ? 12.375 29.578 4.699 1 98.38 114 ILE A CA 1
ATOM 864 C C . ILE A 1 114 ? 10.961 30.125 4.5 1 98.38 114 ILE A C 1
ATOM 866 O O . ILE A 1 114 ? 10.695 31.297 4.738 1 98.38 114 ILE A O 1
ATOM 870 N N . ASP A 1 115 ? 10.07 29.266 4.043 1 98.31 115 ASP A N 1
ATOM 871 C CA . ASP A 1 115 ? 8.656 29.609 3.928 1 98.31 115 ASP A CA 1
ATOM 872 C C . ASP A 1 115 ? 8.008 29.75 5.305 1 98.31 115 ASP A C 1
ATOM 874 O O . ASP A 1 115 ? 7.812 28.75 6.004 1 98.31 115 ASP A O 1
ATOM 878 N N . SER A 1 116 ? 7.625 30.953 5.715 1 97.56 116 SER A N 1
ATOM 879 C CA . SER A 1 116 ? 7.113 31.234 7.051 1 97.56 116 SER A CA 1
ATOM 880 C C . SER A 1 116 ? 5.738 30.609 7.262 1 97.56 116 SER A C 1
ATOM 882 O O . SER A 1 116 ? 5.25 30.547 8.391 1 97.56 116 SER A O 1
ATOM 884 N N . ALA A 1 117 ? 5.055 30.156 6.211 1 98 117 ALA A N 1
ATOM 885 C CA . ALA A 1 117 ? 3.762 29.484 6.344 1 98 117 ALA A CA 1
ATOM 886 C C . ALA A 1 117 ? 3.91 28.125 6.996 1 98 117 ALA A C 1
ATOM 888 O O . ALA A 1 117 ? 2.936 27.547 7.5 1 98 117 ALA A O 1
ATOM 889 N N . ILE A 1 118 ? 5.098 27.578 6.945 1 98.75 118 ILE A N 1
ATOM 890 C CA . ILE A 1 118 ? 5.363 26.266 7.512 1 98.75 118 ILE A CA 1
ATOM 891 C C . ILE A 1 118 ? 5.715 26.406 8.992 1 98.75 118 ILE A C 1
ATOM 893 O O . ILE A 1 118 ? 6.605 27.172 9.352 1 98.75 118 ILE A O 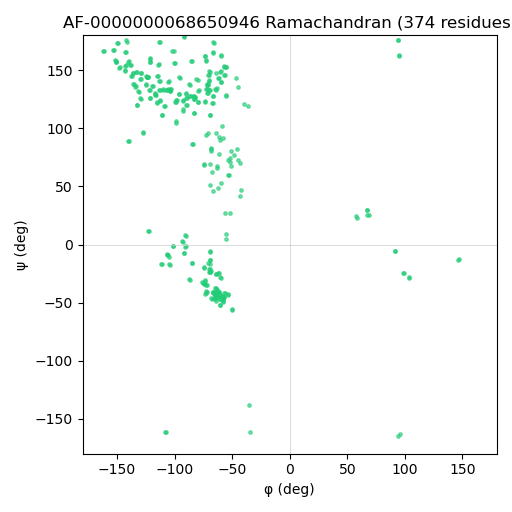1
ATOM 897 N N . ARG A 1 119 ? 5.043 25.672 9.805 1 98.25 119 ARG A N 1
ATOM 898 C CA . ARG A 1 119 ? 5.293 25.656 11.242 1 98.25 119 ARG A CA 1
ATOM 899 C C . ARG A 1 119 ? 5.836 24.297 11.695 1 98.25 119 ARG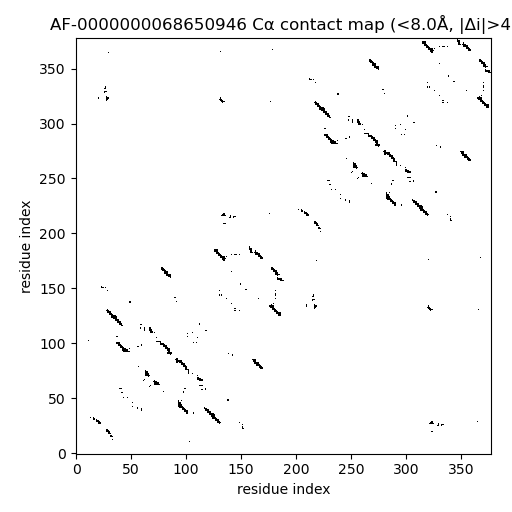 A C 1
ATOM 901 O O . ARG A 1 119 ? 5.383 23.266 11.219 1 98.25 119 ARG A O 1
ATOM 908 N N . ILE A 1 120 ? 6.77 24.344 12.602 1 98.44 120 ILE A N 1
ATOM 909 C CA . ILE A 1 120 ? 7.254 23.141 13.242 1 98.44 120 ILE A CA 1
ATOM 910 C C . ILE A 1 120 ? 6.473 22.891 14.531 1 98.44 120 ILE A C 1
ATOM 912 O O . ILE A 1 120 ? 6.402 23.766 15.398 1 98.44 120 ILE A O 1
ATOM 916 N N . GLU A 1 121 ? 5.906 21.734 14.617 1 97.56 121 GLU A N 1
ATOM 917 C CA . GLU A 1 121 ? 5.094 21.406 15.781 1 97.56 121 GLU A CA 1
ATOM 918 C C . GLU A 1 121 ? 5.574 20.125 16.453 1 97.56 121 GLU A C 1
ATOM 920 O O . GLU A 1 121 ? 6.016 19.188 15.781 1 97.56 121 GLU A O 1
ATOM 925 N N . ASP A 1 122 ? 5.441 20.172 17.766 1 97.38 122 ASP A N 1
ATOM 926 C CA . ASP A 1 122 ? 5.648 18.969 18.562 1 97.38 122 ASP A CA 1
ATOM 927 C C . ASP A 1 122 ? 4.332 18.234 18.797 1 97.38 122 ASP A C 1
ATOM 929 O O . ASP A 1 122 ? 3.418 18.781 19.422 1 97.38 122 ASP A O 1
ATOM 933 N N . ARG A 1 123 ? 4.234 17.062 18.266 1 96.38 123 ARG A N 1
ATOM 934 C CA . ARG A 1 123 ? 3.025 16.266 18.469 1 96.38 123 ARG A CA 1
ATOM 935 C C . ARG A 1 123 ? 3.27 15.148 19.484 1 96.38 123 ARG A C 1
ATOM 937 O O . ARG A 1 123 ? 4.316 14.5 19.453 1 96.38 123 ARG A O 1
ATOM 944 N N . PRO A 1 124 ? 2.328 15.078 20.375 1 96 124 PRO A N 1
ATOM 945 C CA . PRO A 1 124 ? 2.439 13.945 21.297 1 96 124 PRO A CA 1
ATOM 946 C C . PRO A 1 124 ? 2.238 12.594 20.594 1 96 124 PRO A C 1
ATOM 948 O O . PRO A 1 124 ? 1.793 12.555 19.453 1 96 124 PRO A O 1
ATOM 951 N N . GLY A 1 125 ? 2.633 11.539 21.328 1 95 125 GLY A N 1
ATOM 952 C CA . GLY A 1 125 ? 2.332 10.211 20.828 1 95 125 GLY A CA 1
ATOM 953 C C . GLY A 1 125 ? 0.852 9.984 20.578 1 95 125 GLY A C 1
ATOM 954 O O . GLY A 1 125 ? 0.007 10.609 21.219 1 95 125 GLY A O 1
ATOM 955 N N . MET A 1 126 ? 0.586 9.086 19.656 1 94.12 126 MET A N 1
ATOM 956 C CA . MET A 1 126 ? -0.814 8.812 19.344 1 94.12 126 MET A CA 1
ATOM 957 C C . MET A 1 126 ? -1.013 7.355 18.953 1 94.12 126 MET A C 1
ATOM 959 O O . MET A 1 126 ? -0.079 6.703 18.484 1 94.12 126 MET A O 1
ATOM 963 N N . THR A 1 127 ? -2.184 6.898 19.203 1 94.56 127 THR A N 1
ATOM 964 C CA . THR A 1 127 ? -2.66 5.609 18.719 1 94.56 127 THR A CA 1
ATOM 965 C C . THR A 1 127 ? -3.785 5.797 17.703 1 94.56 127 THR A C 1
ATOM 967 O O . THR A 1 127 ? -4.723 6.559 17.938 1 94.56 127 THR A O 1
ATOM 970 N N . VAL A 1 128 ? -3.674 5.078 16.578 1 95.69 128 VAL A N 1
ATOM 971 C CA . VAL A 1 128 ? -4.664 5.32 15.531 1 95.69 128 VAL A CA 1
ATOM 972 C C . VAL A 1 128 ? -5.27 3.996 15.07 1 95.69 128 VAL A C 1
ATOM 974 O O . VAL A 1 128 ? -4.609 2.953 15.125 1 95.69 128 VAL A O 1
ATOM 977 N N . TYR A 1 129 ? -6.531 4.066 14.688 1 95.06 129 TYR A N 1
ATOM 978 C CA . TYR A 1 129 ? -7.113 3.072 13.789 1 95.06 129 TYR A CA 1
ATOM 979 C C . TYR A 1 129 ? -6.809 3.406 12.336 1 95.06 129 TYR A C 1
ATOM 981 O O . TYR A 1 129 ? -7.117 4.504 11.867 1 95.06 129 TYR A O 1
ATOM 989 N N . SER A 1 130 ? -6.211 2.467 11.609 1 95.94 130 SER A N 1
ATOM 990 C CA . SER A 1 130 ? -5.742 2.742 10.25 1 95.94 130 SER A CA 1
ATOM 991 C C . SER A 1 130 ? -6.391 1.803 9.242 1 95.94 130 SER A C 1
ATOM 993 O O . SER A 1 130 ? -6.375 0.583 9.414 1 95.94 130 SER A O 1
ATOM 995 N N . LEU A 1 131 ? -6.988 2.389 8.242 1 95.19 131 LEU A N 1
ATOM 996 C CA . LEU A 1 131 ? -7.512 1.632 7.109 1 95.19 131 LEU A CA 1
ATOM 997 C C . LEU A 1 131 ? -6.773 1.994 5.824 1 95.19 131 LEU A C 1
ATOM 999 O O . LEU A 1 131 ? -6.719 3.166 5.445 1 95.19 131 LEU A O 1
ATOM 1003 N N . GLN A 1 132 ? -6.191 1.007 5.172 1 95.25 132 GLN A N 1
ATOM 1004 C CA . GLN A 1 132 ? -5.395 1.197 3.967 1 95.25 132 GLN A CA 1
ATOM 1005 C C . GLN A 1 132 ? -6.23 0.956 2.711 1 95.25 132 GLN A C 1
ATOM 1007 O O . GLN A 1 132 ? -7.051 0.036 2.672 1 95.25 132 GLN A O 1
ATOM 1012 N N . PHE A 1 133 ? -5.965 1.74 1.664 1 94.12 133 PHE A N 1
ATOM 1013 C CA . PHE A 1 133 ? -6.594 1.556 0.362 1 94.12 133 PHE A CA 1
ATOM 1014 C C . PHE A 1 133 ? -5.699 2.084 -0.752 1 94.12 133 PHE A C 1
ATOM 1016 O O . PHE A 1 133 ? -4.691 2.742 -0.485 1 94.12 133 PHE A O 1
ATOM 1023 N N . GLY A 1 134 ? -6.059 1.726 -1.968 1 93.25 134 GLY A N 1
ATOM 1024 C CA . GLY A 1 134 ? -5.199 2.086 -3.084 1 93.25 134 GLY A CA 1
ATOM 1025 C C . GLY A 1 134 ? -5.832 3.098 -4.023 1 93.25 134 GLY A C 1
ATOM 1026 O O . GLY A 1 134 ? -6.961 3.539 -3.797 1 93.25 134 GLY A O 1
ATOM 1027 N N . GLY A 1 135 ? -4.969 3.531 -5.004 1 90.56 135 GLY A N 1
ATOM 1028 C CA . GLY A 1 135 ? -5.453 4.422 -6.043 1 90.56 135 GLY A CA 1
ATOM 1029 C C . GLY A 1 135 ? -5.223 5.891 -5.73 1 90.56 135 GLY A C 1
ATOM 1030 O O . GLY A 1 135 ? -4.723 6.227 -4.656 1 90.56 135 GLY A O 1
ATOM 1031 N N . PHE A 1 136 ? -5.57 6.723 -6.684 1 89.44 136 PHE A N 1
ATOM 1032 C CA . PHE A 1 136 ? -5.555 8.156 -6.434 1 89.44 136 PHE A CA 1
ATOM 1033 C C . PHE A 1 136 ? -6.668 8.555 -5.473 1 89.44 136 PHE A C 1
ATOM 1035 O O . PHE A 1 136 ? -7.781 8.039 -5.559 1 89.44 136 PHE A O 1
ATOM 1042 N N . ALA A 1 137 ? -6.336 9.477 -4.598 1 93.12 137 ALA A N 1
ATOM 1043 C CA . ALA A 1 137 ? -7.332 9.805 -3.584 1 93.12 137 ALA A CA 1
ATOM 1044 C C . ALA A 1 137 ? -7.496 11.312 -3.447 1 93.12 137 ALA A C 1
ATOM 1046 O O . ALA A 1 137 ? -6.516 12.039 -3.244 1 93.12 137 ALA A O 1
ATOM 1047 N N . GLY A 1 138 ? -8.672 11.805 -3.678 1 92.88 138 GLY A N 1
ATOM 1048 C CA . GLY A 1 138 ? -9.141 13.117 -3.281 1 92.88 138 GLY A CA 1
ATOM 1049 C C . GLY A 1 138 ? -10.148 13.078 -2.152 1 92.88 138 GLY A C 1
ATOM 1050 O O . GLY A 1 138 ? -10.195 12.117 -1.383 1 92.88 138 GLY A O 1
ATOM 1051 N N . GLU A 1 139 ? -10.867 14.172 -2.018 1 93.62 139 GLU A N 1
ATOM 1052 C CA . GLU A 1 139 ? -11.844 14.258 -0.938 1 93.62 139 GLU A CA 1
ATOM 1053 C C . GLU A 1 139 ? -12.852 13.117 -1.011 1 93.62 139 GLU A C 1
ATOM 1055 O O . GLU A 1 139 ? -13.172 12.5 0.007 1 93.62 139 GLU A O 1
ATOM 1060 N N . THR A 1 140 ? -13.359 12.836 -2.168 1 92.75 140 THR A N 1
ATOM 1061 C CA . THR A 1 140 ? -14.391 11.828 -2.357 1 92.75 140 THR A CA 1
ATOM 1062 C C . THR A 1 140 ? -13.914 10.469 -1.854 1 92.75 140 THR A C 1
ATOM 1064 O O . THR A 1 140 ? -14.609 9.797 -1.089 1 92.75 140 THR A O 1
ATOM 1067 N N . GLU A 1 141 ? -12.734 10.062 -2.24 1 92.88 141 GLU A N 1
ATOM 1068 C CA . GLU A 1 141 ? -12.188 8.766 -1.851 1 92.88 141 GLU A CA 1
ATOM 1069 C C . GLU A 1 141 ? -11.938 8.703 -0.346 1 92.88 141 GLU A C 1
ATOM 1071 O O . GLU A 1 141 ? -12.281 7.715 0.304 1 92.88 141 GLU A O 1
ATOM 1076 N N . TYR A 1 142 ? -11.359 9.711 0.177 1 95.19 142 TYR A N 1
ATOM 1077 C CA . TYR A 1 142 ? -11.047 9.711 1.603 1 95.19 142 TYR A CA 1
ATOM 1078 C C . TYR A 1 142 ? -12.328 9.656 2.436 1 95.19 142 TYR A C 1
ATOM 1080 O O . TYR A 1 142 ? -12.375 8.977 3.461 1 95.19 142 TYR A O 1
ATOM 1088 N N . ARG A 1 143 ? -13.32 10.352 1.995 1 94.38 143 ARG A N 1
ATOM 1089 C CA . ARG A 1 143 ? -14.586 10.328 2.725 1 94.38 143 ARG A CA 1
ATOM 1090 C C . ARG A 1 143 ? -15.211 8.938 2.699 1 94.38 143 ARG A C 1
ATOM 1092 O O . ARG A 1 143 ? -15.727 8.461 3.711 1 94.38 143 ARG A O 1
ATOM 1099 N N . ALA A 1 144 ? -15.172 8.359 1.579 1 92.25 144 ALA A N 1
ATOM 1100 C CA . ALA A 1 144 ? -15.719 7.016 1.443 1 92.25 144 ALA A CA 1
ATOM 1101 C C . ALA A 1 144 ? -14.992 6.031 2.357 1 92.25 144 ALA A C 1
ATOM 1103 O O . ALA A 1 144 ? -15.625 5.199 3.01 1 92.25 144 ALA A O 1
ATOM 1104 N N . GLU A 1 145 ? -13.664 6.121 2.418 1 93.94 145 GLU A N 1
ATOM 1105 C CA . GLU A 1 145 ? -12.875 5.199 3.227 1 93.94 145 GLU A CA 1
ATOM 1106 C C . GLU A 1 145 ? -13.016 5.508 4.715 1 93.94 145 GLU A C 1
ATOM 1108 O O . GLU A 1 145 ? -12.969 4.602 5.547 1 93.94 145 GLU A O 1
ATOM 1113 N N . ALA A 1 146 ? -13.219 6.785 5.004 1 94.31 146 ALA A N 1
ATOM 1114 C CA . ALA A 1 146 ? -13.523 7.133 6.391 1 94.31 146 ALA A CA 1
ATOM 1115 C C . ALA A 1 146 ? -14.852 6.516 6.824 1 94.31 146 ALA A C 1
ATOM 1117 O O . ALA A 1 146 ? -14.977 6.016 7.941 1 94.31 146 ALA A O 1
ATOM 1118 N N . SER A 1 147 ? -15.797 6.574 5.945 1 92.06 147 SER A N 1
ATOM 1119 C CA . SER A 1 147 ? -17.094 5.957 6.227 1 92.06 147 SER A CA 1
ATOM 1120 C C . SER A 1 147 ? -16.953 4.449 6.418 1 92.06 147 SER A C 1
ATOM 1122 O O . SER A 1 147 ? -17.547 3.875 7.324 1 92.06 147 SER A O 1
ATOM 1124 N N . ARG A 1 148 ? -16.172 3.848 5.621 1 91.44 148 ARG A N 1
ATOM 1125 C CA . ARG A 1 148 ? -15.93 2.412 5.723 1 91.44 148 ARG A CA 1
ATOM 1126 C C . ARG A 1 148 ? -15.266 2.064 7.047 1 91.44 148 ARG A C 1
ATOM 1128 O O . ARG A 1 148 ? -15.641 1.087 7.699 1 91.44 148 ARG A O 1
ATOM 1135 N N . LEU A 1 149 ? -14.266 2.836 7.434 1 93.62 149 LEU A N 1
ATOM 1136 C CA . LEU A 1 149 ? -13.594 2.613 8.711 1 93.62 149 LEU A CA 1
ATOM 1137 C C . LEU A 1 149 ? -14.57 2.771 9.875 1 93.62 149 LEU A C 1
ATOM 1139 O O . LEU A 1 149 ? -14.547 1.979 10.812 1 93.62 149 LEU A O 1
ATOM 1143 N N . THR A 1 150 ? -15.406 3.736 9.789 1 92.69 150 THR A N 1
ATOM 1144 C CA . THR A 1 150 ? -16.406 3.959 10.828 1 92.69 150 THR A CA 1
ATOM 1145 C C . THR A 1 150 ? -17.328 2.748 10.953 1 92.69 150 THR A C 1
ATOM 1147 O O . THR A 1 150 ? -17.594 2.283 12.062 1 92.69 150 THR A O 1
ATOM 1150 N N . LYS A 1 151 ? -17.781 2.275 9.812 1 90.5 151 LYS A N 1
ATOM 1151 C CA . LYS A 1 151 ? -18.672 1.117 9.805 1 90.5 151 LYS A CA 1
ATOM 1152 C C . LYS A 1 151 ? -17.969 -0.113 10.383 1 90.5 151 LYS A C 1
ATOM 1154 O O . LYS A 1 151 ? -18.562 -0.887 11.125 1 90.5 151 LYS A O 1
ATOM 1159 N N . THR A 1 152 ? -16.75 -0.277 10.031 1 87.19 152 THR A N 1
ATOM 1160 C CA . THR A 1 152 ? -15.977 -1.428 10.477 1 87.19 152 THR A CA 1
ATOM 1161 C C . THR A 1 152 ? -15.734 -1.368 11.984 1 87.19 152 THR A C 1
ATOM 1163 O O . THR A 1 152 ? -15.797 -2.391 12.664 1 87.19 152 THR A O 1
ATOM 1166 N N . LEU A 1 153 ? -15.445 -0.216 12.469 1 90.44 153 LEU A N 1
ATOM 1167 C CA . LEU A 1 153 ? -15.156 -0.038 13.891 1 90.44 153 LEU A CA 1
ATOM 1168 C C . LEU A 1 153 ? -16.438 -0.114 14.711 1 90.44 153 LEU A C 1
ATOM 1170 O O . LEU A 1 153 ? -16.422 -0.582 15.852 1 90.44 153 LEU A O 1
ATOM 1174 N N . GLY A 1 154 ? -17.453 0.339 14.164 1 88.12 154 GLY A N 1
ATOM 1175 C CA . GLY A 1 154 ? -18.719 0.396 14.883 1 88.12 154 GLY A CA 1
ATOM 1176 C C . GLY A 1 154 ? -18.969 1.742 15.531 1 88.12 154 GLY A C 1
ATOM 1177 O O . GLY A 1 154 ? -18.031 2.482 15.828 1 88.12 154 GLY A O 1
ATOM 1178 N N . GLU A 1 155 ? -20.156 1.983 15.875 1 80.44 155 GLU A N 1
ATOM 1179 C CA . GLU A 1 155 ? -20.625 3.277 16.375 1 80.44 155 GLU A CA 1
ATOM 1180 C C . GLU A 1 155 ? -20.047 3.574 17.75 1 80.44 155 GLU A C 1
ATOM 1182 O O . GLU A 1 155 ? -19.891 4.738 18.125 1 80.44 155 GLU A O 1
ATOM 1187 N N . THR A 1 156 ? -19.688 2.588 18.422 1 84.81 156 THR A N 1
ATOM 1188 C CA . THR A 1 156 ? -19.281 2.807 19.812 1 84.81 156 THR A CA 1
ATOM 1189 C C . THR A 1 156 ? -17.75 2.814 19.938 1 84.81 156 THR A C 1
ATOM 1191 O O . THR A 1 156 ? -17.219 2.947 21.031 1 84.81 156 THR A O 1
ATOM 1194 N N . ALA A 1 157 ? -17.156 2.617 18.875 1 87.62 157 ALA A N 1
ATOM 1195 C CA . ALA A 1 157 ? -15.688 2.6 18.938 1 87.62 157 ALA A CA 1
ATOM 1196 C C . ALA A 1 157 ? -15.148 3.932 19.453 1 87.62 157 ALA A C 1
ATOM 1198 O O . ALA A 1 157 ? -15.641 4.996 19.078 1 87.62 157 ALA A O 1
ATOM 1199 N N . PRO A 1 158 ? -14.117 3.943 20.312 1 91.75 158 PRO A N 1
ATOM 1200 C CA . PRO A 1 158 ? -13.586 5.156 20.938 1 91.75 158 PRO A CA 1
ATOM 1201 C C . PRO A 1 158 ? -12.57 5.883 20.062 1 91.75 158 PRO A C 1
ATOM 1203 O O . PRO A 1 158 ? -11.359 5.684 20.203 1 91.75 158 PRO A O 1
ATOM 1206 N N . PHE A 1 159 ? -13.055 6.707 19.219 1 93.69 159 PHE A N 1
ATOM 1207 C CA . PHE A 1 159 ? -12.148 7.52 18.422 1 93.69 159 PHE A CA 1
ATOM 1208 C C . PHE A 1 159 ? -12.672 8.945 18.281 1 93.69 159 PHE A C 1
ATOM 1210 O O . PHE A 1 159 ? -13.859 9.188 18.484 1 93.69 159 PHE A O 1
ATOM 1217 N N . GLN A 1 160 ? -11.758 9.844 17.984 1 93.12 160 GLN A N 1
ATOM 1218 C CA . GLN A 1 160 ? -12.086 11.258 17.828 1 93.12 160 GLN A CA 1
ATOM 1219 C C . GLN A 1 160 ? -12.891 11.5 16.562 1 93.12 160 GLN A C 1
ATOM 1221 O O . GLN A 1 160 ? -12.477 11.102 15.469 1 93.12 160 GLN A O 1
ATOM 1226 N N . ARG A 1 161 ? -13.984 12.258 16.656 1 91.5 161 ARG A N 1
ATOM 1227 C CA . ARG A 1 161 ? -14.867 12.477 15.508 1 91.5 161 ARG A CA 1
ATOM 1228 C C . ARG A 1 161 ? -14.664 13.867 14.914 1 91.5 161 ARG A C 1
ATOM 1230 O O . ARG A 1 161 ? -15.031 14.117 13.766 1 91.5 161 ARG A O 1
ATOM 1237 N N . LYS A 1 162 ? -14.055 14.703 15.695 1 93.31 162 LYS A N 1
ATOM 1238 C CA . LYS A 1 162 ? -13.945 16.094 15.273 1 93.31 162 LYS A CA 1
ATOM 1239 C C . LYS A 1 162 ? -12.906 16.25 14.164 1 93.31 162 LYS A C 1
ATOM 1241 O O . LYS A 1 162 ? -12.867 17.281 13.484 1 93.31 162 LYS A O 1
ATOM 1246 N N . GLN A 1 163 ? -12 15.266 14.047 1 96.5 163 GLN A N 1
ATOM 1247 C CA . GLN A 1 163 ? -10.984 15.281 13 1 96.5 163 GLN A CA 1
ATOM 1248 C C . GLN A 1 163 ? -10.57 13.867 12.609 1 96.5 163 GLN A C 1
ATOM 1250 O O . GLN A 1 163 ? -10.82 12.914 13.359 1 96.5 163 GLN A O 1
ATOM 1255 N N . TYR A 1 164 ? -10.039 13.711 11.461 1 97.31 164 TYR A N 1
ATOM 1256 C CA . TYR A 1 164 ? -9.344 12.484 11.094 1 97.31 164 TYR A CA 1
ATOM 1257 C C . TYR A 1 164 ? -8.227 12.766 10.094 1 97.31 164 TYR A C 1
ATOM 1259 O O . TYR A 1 164 ? -8.023 13.914 9.688 1 97.31 164 TYR A O 1
ATOM 1267 N N . PHE A 1 165 ? -7.434 11.75 9.789 1 98.38 165 PHE A N 1
ATOM 1268 C CA . PHE A 1 165 ? -6.227 11.953 8.992 1 98.38 165 PHE A CA 1
ATOM 1269 C C . PHE A 1 165 ? -6.324 11.211 7.664 1 98.38 165 PHE A C 1
ATOM 1271 O O . PHE A 1 165 ? -6.668 10.031 7.629 1 98.38 165 PHE A O 1
ATOM 1278 N N . CYS A 1 166 ? -6.074 11.938 6.637 1 98 166 CYS A N 1
ATOM 1279 C CA . CYS A 1 166 ? -5.875 11.367 5.305 1 98 166 CYS A CA 1
ATOM 1280 C C . CYS A 1 166 ? -4.395 11.25 4.98 1 98 166 CYS A C 1
ATOM 1282 O O . CYS A 1 166 ? -3.674 12.25 4.965 1 98 166 CYS A O 1
ATOM 1284 N N . CYS A 1 167 ? -3.93 10 4.668 1 98 167 CYS A N 1
ATOM 1285 C CA . CYS A 1 167 ? -2.498 9.75 4.543 1 98 167 CYS A CA 1
ATOM 1286 C C . CYS A 1 167 ? -2.158 9.211 3.158 1 98 167 CYS A C 1
ATOM 1288 O O . CYS A 1 167 ? -2.84 8.312 2.654 1 98 167 CYS A O 1
ATOM 1290 N N . THR A 1 168 ? -1.169 9.789 2.611 1 96.56 168 THR A N 1
ATOM 1291 C CA . THR A 1 168 ? -0.644 9.266 1.355 1 96.56 168 THR A CA 1
ATOM 1292 C C . THR A 1 168 ? 0.849 8.977 1.474 1 96.56 168 THR A C 1
ATOM 1294 O O . THR A 1 168 ? 1.6 9.773 2.041 1 96.56 168 THR A O 1
ATOM 1297 N N . TYR A 1 169 ? 1.309 7.844 0.939 1 96.31 169 TYR A N 1
ATOM 1298 C CA . TYR A 1 169 ? 2.668 7.367 1.166 1 96.31 169 TYR A CA 1
ATOM 1299 C C . TYR A 1 169 ? 3.527 7.559 -0.078 1 96.31 169 TYR A C 1
ATOM 1301 O O . TYR A 1 169 ? 4.75 7.398 -0.026 1 96.31 169 TYR A O 1
ATOM 1309 N N . ASP A 1 170 ? 2.912 7.938 -1.183 1 93.56 170 ASP A N 1
ATOM 1310 C CA . ASP A 1 170 ? 3.615 7.945 -2.461 1 93.56 170 ASP A CA 1
ATOM 1311 C C . ASP A 1 170 ? 3.768 9.367 -2.998 1 93.56 170 ASP A C 1
ATOM 1313 O O . ASP A 1 170 ? 2.896 10.211 -2.781 1 93.56 170 ASP A O 1
ATOM 1317 N N . PRO A 1 171 ? 4.91 9.578 -3.65 1 88.44 171 PRO A N 1
ATOM 1318 C CA . PRO A 1 171 ? 5.059 10.883 -4.289 1 88.44 171 PRO A CA 1
ATOM 1319 C C . PRO A 1 171 ? 3.98 11.164 -5.332 1 88.44 171 PRO A C 1
ATOM 1321 O O . PRO A 1 171 ? 3.387 10.227 -5.875 1 88.44 171 PRO A O 1
ATOM 1324 N N . PRO A 1 172 ? 3.867 12.422 -5.641 1 83.31 172 PRO A N 1
ATOM 1325 C CA . PRO A 1 172 ? 2.797 12.805 -6.562 1 83.31 172 PRO A CA 1
ATOM 1326 C C . PRO A 1 172 ? 2.936 12.156 -7.938 1 83.31 172 PRO A C 1
ATOM 1328 O O . PRO A 1 172 ? 1.935 11.922 -8.617 1 83.31 172 PRO A O 1
ATOM 1331 N N . MET A 1 173 ? 4.07 11.781 -8.344 1 85.12 173 MET A N 1
ATOM 1332 C CA . MET A 1 173 ? 4.273 11.328 -9.711 1 85.12 173 MET A CA 1
ATOM 1333 C C . MET A 1 173 ? 4.094 9.812 -9.82 1 85.12 173 MET A C 1
ATOM 1335 O O . MET A 1 173 ? 4.105 9.266 -10.922 1 85.12 173 MET A O 1
ATOM 1339 N N . LYS A 1 174 ? 3.939 9.117 -8.82 1 88.94 174 LYS A N 1
ATOM 1340 C CA . LYS A 1 174 ? 3.713 7.676 -8.914 1 88.94 174 LYS A CA 1
ATOM 1341 C C . LYS A 1 174 ? 2.363 7.371 -9.555 1 88.94 174 LYS A C 1
ATOM 1343 O O . LYS A 1 174 ? 1.314 7.699 -9 1 88.94 174 LYS A O 1
ATOM 1348 N N . PRO A 1 175 ? 2.307 6.672 -10.594 1 87.12 175 PRO A N 1
ATOM 1349 C CA . PRO A 1 175 ? 1.063 6.59 -11.367 1 87.12 175 PRO A CA 1
ATOM 1350 C C . PRO A 1 175 ? 0.129 5.492 -10.867 1 87.12 175 PRO A C 1
ATOM 1352 O O . PRO A 1 175 ? -1.082 5.555 -11.086 1 87.12 175 PRO A O 1
ATOM 1355 N N . TYR A 1 176 ? 0.68 4.34 -10.266 1 87.12 176 TYR A N 1
ATOM 1356 C CA . TYR A 1 176 ? -0.178 3.236 -9.852 1 87.12 176 TYR A CA 1
ATOM 1357 C C . TYR A 1 176 ? 0.315 2.617 -8.555 1 87.12 176 TYR A C 1
ATOM 1359 O O . TYR A 1 176 ? 1.442 2.877 -8.125 1 87.12 176 TYR A O 1
ATOM 1367 N N . GLY A 1 177 ? -0.561 1.845 -7.992 1 90.5 177 GLY A N 1
ATOM 1368 C CA . GLY A 1 177 ? -0.189 1.126 -6.781 1 90.5 177 GLY A CA 1
ATOM 1369 C C . GLY A 1 177 ? 0.05 2.039 -5.594 1 90.5 177 GLY A C 1
ATOM 1370 O O . GLY A 1 177 ? 0.909 1.762 -4.754 1 90.5 177 GLY A O 1
ATOM 1371 N N . ARG A 1 178 ? -0.685 3.152 -5.648 1 94.06 178 ARG A N 1
ATOM 1372 C CA . ARG A 1 178 ? -0.507 4.105 -4.559 1 94.06 178 ARG A CA 1
ATOM 1373 C C . ARG A 1 178 ? -1.089 3.566 -3.258 1 94.06 178 ARG A C 1
ATOM 1375 O O . ARG A 1 178 ? -2.107 2.871 -3.27 1 94.06 178 ARG A O 1
ATOM 1382 N N . ARG A 1 179 ? -0.455 3.898 -2.166 1 94.81 179 ARG A N 1
ATOM 1383 C CA . ARG A 1 179 ? -0.903 3.51 -0.833 1 94.81 179 ARG A CA 1
ATOM 1384 C C . ARG A 1 179 ? -1.45 4.711 -0.068 1 94.81 179 ARG A C 1
ATOM 1386 O O . ARG A 1 179 ? -0.729 5.68 0.172 1 94.81 179 ARG A O 1
ATOM 1393 N N . ASN A 1 180 ? -2.66 4.609 0.276 1 96.25 180 ASN A N 1
ATOM 1394 C CA . ASN A 1 180 ? -3.322 5.605 1.112 1 96.25 180 ASN A CA 1
ATOM 1395 C C . ASN A 1 180 ? -3.869 4.984 2.395 1 96.25 180 ASN A C 1
ATOM 1397 O O . ASN A 1 180 ? -4.082 3.771 2.461 1 96.25 180 ASN A O 1
ATOM 1401 N N . GLU A 1 181 ? -4.039 5.852 3.357 1 97 181 GLU A N 1
ATOM 1402 C CA . GLU A 1 181 ? -4.684 5.41 4.59 1 97 181 GLU A CA 1
ATOM 1403 C C . GLU A 1 181 ? -5.582 6.5 5.164 1 97 181 GLU A C 1
ATOM 1405 O O . GLU A 1 181 ? -5.336 7.688 4.957 1 97 181 GLU A O 1
ATOM 1410 N N . VAL A 1 182 ? -6.594 6.043 5.82 1 97.19 182 VAL A N 1
ATOM 1411 C CA . VAL A 1 182 ? -7.359 6.883 6.73 1 97.19 182 VAL A CA 1
ATOM 1412 C C . VAL A 1 182 ? -7.055 6.492 8.172 1 97.19 182 VAL A C 1
ATOM 1414 O O . VAL A 1 182 ? -7.039 5.309 8.516 1 97.19 182 VAL A O 1
ATOM 1417 N N . TRP A 1 183 ? -6.785 7.527 9.008 1 97.44 183 TRP A N 1
ATOM 1418 C CA . TRP A 1 183 ? -6.508 7.312 10.422 1 97.44 183 TRP A CA 1
ATOM 1419 C C . TRP A 1 183 ? -7.562 7.988 11.289 1 97.44 183 TRP A C 1
ATOM 1421 O O . TRP A 1 183 ? -7.898 9.156 11.078 1 97.44 183 TRP A O 1
ATOM 1431 N N . PHE A 1 184 ? -8.094 7.219 12.227 1 97.06 184 PHE A N 1
ATOM 1432 C CA . PHE A 1 184 ? -8.859 7.781 13.336 1 97.06 184 PHE A CA 1
ATOM 1433 C C . PHE A 1 184 ? -8.031 7.77 14.617 1 97.06 184 PHE A C 1
ATOM 1435 O O . PHE A 1 184 ? -7.418 6.758 14.953 1 97.06 184 PHE A O 1
ATOM 1442 N N . LEU A 1 185 ? -8.008 8.867 15.312 1 96.94 185 LEU A N 1
ATOM 1443 C CA . LEU A 1 185 ? -7.312 8.938 16.594 1 96.94 185 LEU A CA 1
ATOM 1444 C C . LEU A 1 185 ? -8.094 8.203 17.672 1 96.94 185 LEU A C 1
ATOM 1446 O O . LEU A 1 185 ? -9.273 8.492 17.891 1 96.94 185 LEU A O 1
ATOM 1450 N N . GLN A 1 186 ? -7.395 7.258 18.266 1 94.94 186 GLN A N 1
ATOM 1451 C CA . GLN A 1 186 ? -8.016 6.535 19.359 1 94.94 186 GLN A CA 1
ATOM 1452 C C . GLN A 1 186 ? -8.141 7.414 20.609 1 94.94 186 GLN A C 1
ATOM 1454 O O . GLN A 1 186 ? -7.191 8.117 20.969 1 94.94 186 GLN A O 1
ATOM 1459 N N . GLU A 1 187 ? -9.32 7.395 21.125 1 88.94 187 GLU A N 1
ATOM 1460 C CA . GLU A 1 187 ? -9.531 8.141 22.359 1 88.94 187 GLU A CA 1
ATOM 1461 C C . GLU A 1 187 ? -9.25 7.277 23.594 1 88.94 187 GLU A C 1
ATOM 1463 O O . GLU A 1 187 ? -9.531 6.078 23.578 1 88.94 187 GLU A O 1
ATOM 1468 N N . GLU A 1 188 ? -8.32 7.621 24.453 1 71.31 188 GLU A N 1
ATOM 1469 C CA . GLU A 1 188 ? -8.109 6.91 25.719 1 71.31 188 GLU A CA 1
ATOM 1470 C C . GLU A 1 188 ? -9.391 6.863 26.547 1 71.31 188 GLU A C 1
ATOM 1472 O O . GLU A 1 188 ? -10.188 7.809 26.516 1 71.31 188 GLU A O 1
ATOM 1477 N N . PRO A 1 189 ? -9.82 5.535 27.016 1 55.44 189 PRO A N 1
ATOM 1478 C CA . PRO A 1 189 ? -10.969 5.48 27.938 1 55.44 189 PRO A CA 1
ATOM 1479 C C . PRO A 1 189 ? -10.828 6.445 29.109 1 55.44 189 PRO A C 1
ATOM 1481 O O . PRO A 1 189 ? -9.711 6.781 29.5 1 55.44 189 PRO A O 1
ATOM 1484 N N . HIS B 1 1 ? 39.438 13.516 -6.492 1 23.27 1 HIS B N 1
ATOM 1485 C CA . HIS B 1 1 ? 38.656 12.883 -7.551 1 23.27 1 HIS B CA 1
ATOM 1486 C C . HIS B 1 1 ? 37.375 12.266 -6.996 1 23.27 1 HIS B C 1
ATOM 1488 O O . HIS B 1 1 ? 37.406 11.188 -6.406 1 23.27 1 HIS B O 1
ATOM 1494 N N . PRO B 1 2 ? 36.469 12.961 -6.312 1 23.27 2 PRO B N 1
ATOM 1495 C CA . PRO B 1 2 ? 35.438 12.602 -5.309 1 23.27 2 PRO B CA 1
ATOM 1496 C C . PRO B 1 2 ? 34.375 11.688 -5.863 1 23.27 2 PRO B C 1
ATOM 1498 O O . PRO B 1 2 ? 34.125 11.664 -7.074 1 23.27 2 PRO B O 1
ATOM 1501 N N . VAL B 1 3 ? 33.969 10.578 -5.137 1 22.19 3 VAL B N 1
ATOM 1502 C CA . VAL B 1 3 ? 33.312 9.281 -5.23 1 22.19 3 VAL B CA 1
ATOM 1503 C C . VAL B 1 3 ? 31.875 9.469 -5.73 1 22.19 3 VAL B C 1
ATOM 1505 O O . VAL B 1 3 ? 31.062 10.133 -5.082 1 22.19 3 VAL B O 1
ATOM 1508 N N . LEU B 1 4 ? 31.578 9.391 -7.035 1 20.05 4 LEU B N 1
ATOM 1509 C CA . LEU B 1 4 ? 30.516 9.406 -8.031 1 20.05 4 LEU B CA 1
ATOM 1510 C C . LEU B 1 4 ? 29.469 8.344 -7.727 1 20.05 4 LEU B C 1
ATOM 1512 O O . LEU B 1 4 ? 28.656 8.008 -8.586 1 20.05 4 LEU B O 1
ATOM 1516 N N . LEU B 1 5 ? 29.5 7.672 -6.547 1 19.27 5 LEU B N 1
ATOM 1517 C CA . LEU B 1 5 ? 28.812 6.391 -6.492 1 19.27 5 LEU B CA 1
ATOM 1518 C C . LEU B 1 5 ? 27.312 6.57 -6.742 1 19.27 5 LEU B C 1
ATOM 1520 O O . LEU B 1 5 ? 26.562 6.867 -5.816 1 19.27 5 LEU B O 1
ATOM 1524 N N . LEU B 1 6 ? 26.859 7.305 -7.785 1 20.3 6 LEU B N 1
ATOM 1525 C CA . LEU B 1 6 ? 25.516 7.621 -8.258 1 20.3 6 LEU B CA 1
ATOM 1526 C C . LEU B 1 6 ? 24.75 6.348 -8.609 1 20.3 6 LEU B C 1
ATOM 1528 O O . LEU B 1 6 ? 25.016 5.715 -9.625 1 20.3 6 LEU B O 1
ATOM 1532 N N . ASN B 1 7 ? 24.688 5.414 -7.672 1 21.52 7 ASN B N 1
ATOM 1533 C CA . ASN B 1 7 ? 24.141 4.086 -7.945 1 21.52 7 ASN B CA 1
ATOM 1534 C C . ASN B 1 7 ? 22.844 4.156 -8.734 1 21.52 7 ASN B C 1
ATOM 1536 O O . ASN B 1 7 ? 22.109 5.137 -8.633 1 21.52 7 ASN B O 1
ATOM 1540 N N . SER B 1 8 ? 22.688 3.275 -9.797 1 20.98 8 SER B N 1
ATOM 1541 C CA . SER B 1 8 ? 21.828 2.844 -10.891 1 20.98 8 SER B CA 1
ATOM 1542 C C . SER B 1 8 ? 20.422 2.523 -10.383 1 20.98 8 SER B C 1
ATOM 1544 O O . SER B 1 8 ? 20.219 1.511 -9.711 1 20.98 8 SER B O 1
ATOM 1546 N N . VAL B 1 9 ? 19.719 3.391 -9.805 1 24.38 9 VAL B N 1
ATOM 1547 C CA . VAL B 1 9 ? 18.281 3.311 -9.508 1 24.38 9 VAL B CA 1
ATOM 1548 C C . VAL B 1 9 ? 17.531 2.756 -10.711 1 24.38 9 VAL B C 1
ATOM 1550 O O . VAL B 1 9 ? 17.547 3.359 -11.789 1 24.38 9 VAL B O 1
ATOM 1553 N N . PHE B 1 10 ? 17.719 1.362 -11.031 1 24.17 10 PHE B N 1
ATOM 1554 C CA . PHE B 1 10 ? 17.125 0.56 -12.094 1 24.17 10 PHE B CA 1
ATOM 1555 C C . PHE B 1 10 ? 15.68 0.975 -12.352 1 24.17 10 PHE B C 1
ATOM 1557 O O . PHE B 1 10 ? 14.914 1.205 -11.414 1 24.17 10 PHE B O 1
ATOM 1564 N N . SER B 1 11 ? 15.312 1.446 -13.562 1 22.95 11 SER B N 1
ATOM 1565 C CA . SER B 1 11 ? 14.227 1.901 -14.414 1 22.95 11 SER B CA 1
ATOM 1566 C C . SER B 1 11 ? 13.141 0.837 -14.539 1 22.95 11 SER B C 1
ATOM 1568 O O . SER B 1 11 ? 13.242 -0.066 -15.375 1 22.95 11 SER B O 1
ATOM 1570 N N . CYS B 1 12 ? 12.875 -0.041 -13.695 1 25.66 12 CYS B N 1
ATOM 1571 C CA . CYS B 1 12 ? 11.812 -0.948 -14.117 1 25.66 12 CYS B CA 1
ATOM 1572 C C . CYS B 1 12 ? 10.633 -0.176 -14.703 1 25.66 12 CYS B C 1
ATOM 1574 O O . CYS B 1 12 ? 10.008 0.627 -14.008 1 25.66 12 CYS B O 1
ATOM 1576 N N . VAL B 1 13 ? 10.75 0.183 -15.969 1 24.3 13 VAL B N 1
ATOM 1577 C CA . VAL B 1 13 ? 9.766 0.79 -16.859 1 24.3 13 VAL B CA 1
ATOM 1578 C C . VAL B 1 13 ? 8.477 -0.02 -16.828 1 24.3 13 VAL B C 1
ATOM 1580 O O . VAL B 1 13 ? 8.445 -1.171 -17.281 1 24.3 13 VAL B O 1
ATOM 1583 N N . ALA B 1 14 ? 7.719 -0.141 -15.914 1 30.41 14 ALA B N 1
ATOM 1584 C CA . ALA B 1 14 ? 6.324 -0.523 -16.109 1 30.41 14 ALA B CA 1
ATOM 1585 C C . ALA B 1 14 ? 5.668 0.327 -17.203 1 30.41 14 ALA B C 1
ATOM 1587 O O . ALA B 1 14 ? 5.594 1.552 -17.078 1 30.41 14 ALA B O 1
ATOM 1588 N N . SER B 1 15 ? 5.887 0.104 -18.438 1 28.84 15 SER B N 1
ATOM 1589 C CA . SER B 1 15 ? 5.074 0.65 -19.516 1 28.84 15 SER B CA 1
ATOM 1590 C C . SER B 1 15 ? 3.586 0.561 -19.188 1 28.84 15 SER B C 1
ATOM 1592 O O . SER B 1 15 ? 3 -0.522 -19.234 1 28.84 15 SER B O 1
ATOM 1594 N N . PHE B 1 16 ? 3.092 0.799 -18.141 1 32.97 16 PHE B N 1
ATOM 1595 C CA . PHE B 1 16 ? 1.663 0.718 -17.859 1 32.97 16 PHE B CA 1
ATOM 1596 C C . PHE B 1 16 ? 0.889 1.741 -18.688 1 32.97 16 PHE B C 1
ATOM 1598 O O . PHE B 1 16 ? 1.186 2.938 -18.641 1 32.97 16 PHE B O 1
ATOM 1605 N N . PRO B 1 17 ? 0.317 1.265 -19.922 1 33.62 17 PRO B N 1
ATOM 1606 C CA . PRO B 1 17 ? -0.574 2.166 -20.656 1 33.62 17 PRO B CA 1
ATOM 1607 C C . PRO B 1 17 ? -1.424 3.035 -19.734 1 33.62 17 PRO B C 1
ATOM 1609 O O . PRO B 1 17 ? -1.409 2.846 -18.516 1 33.62 17 PRO B O 1
ATOM 1612 N N . LEU B 1 18 ? -2.855 3.111 -20.281 1 35.44 18 LEU B N 1
ATOM 1613 C CA . LEU B 1 18 ? -4.059 3.926 -20.125 1 35.44 18 LEU B CA 1
ATOM 1614 C C . LEU B 1 18 ? -4.68 3.736 -18.75 1 35.44 18 LEU B C 1
ATOM 1616 O O . LEU B 1 18 ? -5.148 2.645 -18.422 1 35.44 18 LEU B O 1
ATOM 1620 N N . ASN B 1 19 ? -4.371 4.207 -17.828 1 39.47 19 ASN B N 1
ATOM 1621 C CA . ASN B 1 19 ? -4.805 4.125 -16.438 1 39.47 19 ASN B CA 1
ATOM 1622 C C . ASN B 1 19 ? -6.188 4.742 -16.25 1 39.47 19 ASN B C 1
ATOM 1624 O O . ASN B 1 19 ? -6.328 5.965 -16.234 1 39.47 19 ASN B O 1
ATOM 1628 N N . SER B 1 20 ? -7.121 4.352 -17.031 1 38.97 20 SER B N 1
ATOM 1629 C CA . SER B 1 20 ? -8.398 4.965 -16.688 1 38.97 20 SER B CA 1
ATOM 1630 C C . SER B 1 20 ? -8.82 4.605 -15.266 1 38.97 20 SER B C 1
ATOM 1632 O O . SER B 1 20 ? -8.875 3.428 -14.906 1 38.97 20 SER B O 1
ATOM 1634 N N . LEU B 1 21 ? -8.469 5.34 -14.305 1 42.78 21 LEU B N 1
ATOM 1635 C CA . LEU B 1 21 ? -8.961 5.25 -12.938 1 42.78 21 LEU B CA 1
ATOM 1636 C C . LEU B 1 21 ? -10.461 5.535 -12.883 1 42.78 21 LEU B C 1
ATOM 1638 O O . LEU B 1 21 ? -10.906 6.602 -13.297 1 42.78 21 LEU B O 1
ATOM 1642 N N . SER B 1 22 ? -11.281 4.621 -13.516 1 41.97 22 SER B N 1
ATOM 1643 C CA . SER B 1 22 ? -12.672 4.973 -13.25 1 41.97 22 SER B CA 1
ATOM 1644 C C . SER B 1 22 ? -13.055 4.66 -11.805 1 41.97 22 SER B C 1
ATOM 1646 O O . SER B 1 22 ? -12.695 3.607 -11.273 1 41.97 22 SER B O 1
ATOM 1648 N N . THR B 1 23 ? -13 5.5 -10.891 1 41.44 23 THR B N 1
ATOM 1649 C CA . THR B 1 23 ? -13.555 5.332 -9.555 1 41.44 23 THR B CA 1
ATOM 1650 C C . THR B 1 23 ? -15.078 5.305 -9.602 1 41.44 23 THR B C 1
ATOM 1652 O O . THR B 1 23 ? -15.711 6.254 -10.078 1 41.44 23 THR B O 1
ATOM 1655 N N . CYS B 1 24 ? -15.734 4.141 -9.914 1 39.41 24 CYS B N 1
ATOM 1656 C CA . CYS B 1 24 ? -17.172 4.113 -9.648 1 39.41 24 CYS B CA 1
ATOM 1657 C C . CYS B 1 24 ? -17.453 3.879 -8.172 1 39.41 24 CYS B C 1
ATOM 1659 O O . CYS B 1 24 ? -16.859 2.982 -7.559 1 39.41 24 CYS B O 1
ATOM 1661 N N . ASP B 1 25 ? -18.438 4.758 -7.543 1 48.75 25 ASP B N 1
ATOM 1662 C CA . ASP B 1 25 ? -19.078 4.836 -6.234 1 48.75 25 ASP B CA 1
ATOM 1663 C C . ASP B 1 25 ? -18.031 4.969 -5.121 1 48.75 25 ASP B C 1
ATOM 1665 O O . ASP B 1 25 ? -18.234 4.465 -4.012 1 48.75 25 ASP B O 1
ATOM 1669 N N . GLY B 1 26 ? -16.875 5.465 -5.406 1 55.5 26 GLY B N 1
ATOM 1670 C CA . GLY B 1 26 ? -15.938 5.875 -4.371 1 55.5 26 GLY B CA 1
ATOM 1671 C C . GLY B 1 26 ? -14.883 4.832 -4.074 1 55.5 26 GLY B C 1
ATOM 1672 O O . GLY B 1 26 ? -13.891 5.113 -3.393 1 55.5 26 GLY B O 1
ATOM 1673 N N . VAL B 1 27 ? -15.281 3.535 -4.398 1 60.31 27 VAL B N 1
ATOM 1674 C CA . VAL B 1 27 ? -14.25 2.527 -4.156 1 60.31 27 VAL B CA 1
ATOM 1675 C C . VAL B 1 27 ? -13.297 2.465 -5.344 1 60.31 27 VAL B C 1
ATOM 1677 O O . VAL B 1 27 ? -13.727 2.354 -6.492 1 60.31 27 VAL B O 1
ATOM 1680 N N . SER B 1 28 ? -11.898 2.578 -4.988 1 78.5 28 SER B N 1
ATOM 1681 C CA . SER B 1 28 ? -10.922 2.805 -6.047 1 78.5 28 SER B CA 1
ATOM 1682 C C . SER B 1 28 ? -10.234 1.505 -6.449 1 78.5 28 SER B C 1
ATOM 1684 O O . SER B 1 28 ? -9.82 0.722 -5.586 1 78.5 28 SER B O 1
ATOM 1686 N N . TYR B 1 29 ? -10.648 1.006 -7.602 1 90.38 29 TYR B N 1
ATOM 1687 C CA . TYR B 1 29 ? -9.836 -0.019 -8.242 1 90.38 29 TYR B CA 1
ATOM 1688 C C . TYR B 1 29 ? -9 0.576 -9.367 1 90.38 29 TYR B C 1
ATOM 1690 O O . TYR B 1 29 ? -9.18 1.738 -9.742 1 90.38 29 TYR B O 1
ATOM 1698 N N . GLU B 1 30 ? -7.992 -0.193 -9.859 1 92.62 30 GLU B N 1
ATOM 1699 C CA . GLU B 1 30 ? -7.137 0.202 -10.969 1 92.62 30 GLU B CA 1
ATOM 1700 C C . GLU B 1 30 ? -7.172 -0.834 -12.094 1 92.62 30 GLU B C 1
ATOM 1702 O O . GLU B 1 30 ? -7.387 -2.021 -11.836 1 92.62 30 GLU B O 1
ATOM 1707 N N . VAL B 1 31 ? -7.109 -0.366 -13.297 1 92.44 31 VAL B N 1
ATOM 1708 C CA . VAL B 1 31 ? -6.859 -1.254 -14.422 1 92.44 31 VAL B CA 1
ATOM 1709 C C . VAL B 1 31 ? -5.379 -1.204 -14.805 1 92.44 31 VAL B C 1
ATOM 1711 O O . VAL B 1 31 ? -4.836 -0.129 -15.062 1 92.44 31 VAL B O 1
ATOM 1714 N N . ARG B 1 32 ? -4.734 -2.385 -14.812 1 93.56 32 ARG B N 1
ATOM 1715 C CA . ARG B 1 32 ? -3.303 -2.447 -15.102 1 93.56 32 ARG B CA 1
ATOM 1716 C C . ARG B 1 32 ? -3.004 -3.48 -16.172 1 93.56 32 ARG B C 1
ATOM 1718 O O . ARG B 1 32 ? -3.592 -4.566 -16.188 1 93.56 32 ARG B O 1
ATOM 1725 N N . ARG B 1 33 ? -2.055 -3.1 -17 1 93.69 33 ARG B N 1
ATOM 1726 C CA . ARG B 1 33 ? -1.576 -4.016 -18.031 1 93.69 33 ARG B CA 1
ATOM 1727 C C . ARG B 1 33 ? -0.162 -4.496 -17.734 1 93.69 33 ARG B C 1
ATOM 1729 O O . ARG B 1 33 ? 0.71 -3.695 -17.375 1 93.69 33 ARG B O 1
ATOM 1736 N N . TYR B 1 34 ? 0.006 -5.801 -17.859 1 93.44 34 TYR B N 1
ATOM 1737 C CA . TYR B 1 34 ? 1.309 -6.43 -17.672 1 93.44 34 TYR B CA 1
ATOM 1738 C C . TYR B 1 34 ? 1.764 -7.137 -18.938 1 93.44 34 TYR B C 1
ATOM 1740 O O . TYR B 1 34 ? 0.965 -7.789 -19.609 1 93.44 34 TYR B O 1
ATOM 1748 N N . ASP B 1 35 ? 3.02 -6.91 -19.203 1 94.81 35 ASP B N 1
ATOM 1749 C CA . ASP B 1 35 ? 3.602 -7.656 -20.328 1 94.81 35 ASP B CA 1
ATOM 1750 C C . ASP B 1 35 ? 3.812 -9.125 -19.953 1 94.81 35 ASP B C 1
ATOM 1752 O O . ASP B 1 35 ? 3.889 -9.461 -18.766 1 94.81 35 ASP B O 1
ATOM 1756 N N . GLY B 1 36 ? 3.893 -9.914 -21.031 1 96.19 36 GLY B N 1
ATOM 1757 C CA . GLY B 1 36 ? 4.254 -11.297 -20.797 1 96.19 36 GLY B CA 1
ATOM 1758 C C . GLY B 1 36 ? 5.617 -11.461 -20.141 1 96.19 36 GLY B C 1
ATOM 1759 O O . GLY B 1 36 ? 6.516 -10.648 -20.359 1 96.19 36 GLY B O 1
ATOM 1760 N N . ALA B 1 37 ? 5.707 -12.516 -19.359 1 97.44 37 ALA B N 1
ATOM 1761 C CA . ALA B 1 37 ? 6.953 -12.766 -18.641 1 97.44 37 ALA B CA 1
ATOM 1762 C C . ALA B 1 37 ? 7.031 -14.211 -18.172 1 97.44 37 ALA B C 1
ATOM 1764 O O . ALA B 1 37 ? 6.035 -14.938 -18.203 1 97.44 37 ALA B O 1
ATOM 1765 N N . LYS B 1 38 ? 8.25 -14.547 -17.781 1 98.25 38 LYS B N 1
ATOM 1766 C CA . LYS B 1 38 ? 8.445 -15.836 -17.125 1 98.25 38 LYS B CA 1
ATOM 1767 C C . LYS B 1 38 ? 8.211 -15.742 -15.625 1 98.25 38 LYS B C 1
ATOM 1769 O O . LYS B 1 38 ? 8.633 -14.773 -14.992 1 98.25 38 LYS B O 1
ATOM 1774 N N . TYR B 1 39 ? 7.52 -16.75 -15.102 1 98.38 39 TYR B N 1
ATOM 1775 C CA . TYR B 1 39 ? 7.219 -16.875 -13.68 1 98.38 39 TYR B CA 1
ATOM 1776 C C . TYR B 1 39 ? 7.723 -18.188 -13.117 1 98.38 39 TYR B C 1
ATOM 1778 O O . TYR B 1 39 ? 7.758 -19.203 -13.828 1 98.38 39 TYR B O 1
ATOM 1786 N N . ALA B 1 40 ? 8.172 -18.188 -11.93 1 98.62 40 ALA B N 1
ATOM 1787 C CA . ALA B 1 40 ? 8.352 -19.422 -11.148 1 98.62 40 ALA B CA 1
ATOM 1788 C C . ALA B 1 40 ? 7.09 -19.75 -10.359 1 98.62 40 ALA B C 1
ATOM 1790 O O . ALA B 1 40 ? 6.559 -18.906 -9.641 1 98.62 40 ALA B O 1
ATOM 1791 N N . SER B 1 41 ? 6.676 -21 -10.508 1 98.62 41 SER B N 1
ATOM 1792 C CA . SER B 1 41 ? 5.391 -21.344 -9.906 1 98.62 41 SER B CA 1
ATOM 1793 C C . SER B 1 41 ? 5.453 -22.688 -9.188 1 98.62 41 SER B C 1
ATOM 1795 O O . SER B 1 41 ? 6.199 -23.578 -9.602 1 98.62 41 SER B O 1
ATOM 1797 N N . VAL B 1 42 ? 4.688 -22.797 -8.133 1 98.56 42 VAL B N 1
ATOM 1798 C CA . VAL B 1 42 ? 4.492 -24.047 -7.391 1 98.56 42 VAL B CA 1
ATOM 1799 C C . VAL B 1 42 ? 3.012 -24.219 -7.062 1 98.56 42 VAL B C 1
ATOM 1801 O O . VAL B 1 42 ? 2.326 -23.266 -6.711 1 98.56 42 VAL B O 1
ATOM 1804 N N . SER B 1 43 ? 2.529 -25.422 -7.203 1 97.81 43 SER B N 1
ATOM 1805 C CA . SER B 1 43 ? 1.105 -25.688 -7.027 1 97.81 43 SER B CA 1
ATOM 1806 C C . SER B 1 43 ? 0.854 -26.578 -5.812 1 97.81 43 SER B C 1
ATOM 1808 O O . SER B 1 43 ? 1.765 -27.266 -5.34 1 97.81 43 SER B O 1
ATOM 1810 N N . SER B 1 44 ? -0.269 -26.453 -5.309 1 96.88 44 SER B N 1
ATOM 1811 C CA . SER B 1 44 ? -0.766 -27.328 -4.25 1 96.88 44 SER B CA 1
ATOM 1812 C C . SER B 1 44 ? -2.215 -27.734 -4.496 1 96.88 44 SER B C 1
ATOM 1814 O O . SER B 1 44 ? -3.004 -26.938 -5.02 1 96.88 44 SER B O 1
ATOM 1816 N N . GLU B 1 45 ? -2.457 -28.969 -4.09 1 95.81 45 GLU B N 1
ATOM 1817 C CA . GLU B 1 45 ? -3.818 -29.5 -4.141 1 95.81 45 GLU B CA 1
ATOM 1818 C C . GLU B 1 45 ? -4.184 -30.219 -2.85 1 95.81 45 GLU B C 1
ATOM 1820 O O . GLU B 1 45 ? -3.34 -30.906 -2.256 1 95.81 45 GLU B O 1
ATOM 1825 N N . GLY B 1 46 ? -5.309 -30 -2.35 1 92.06 46 GLY B N 1
ATOM 1826 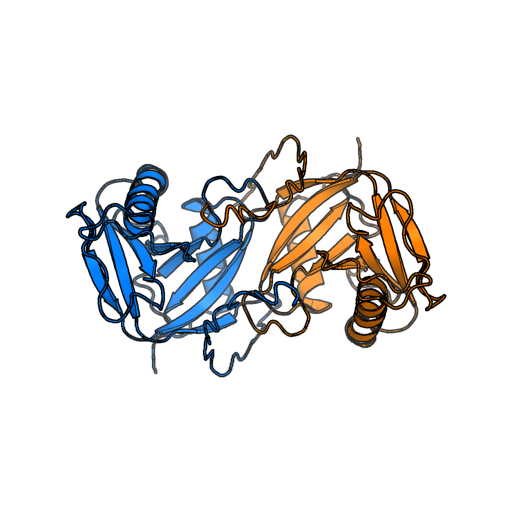C CA . GLY B 1 46 ? -5.82 -30.781 -1.233 1 92.06 46 GLY B CA 1
ATOM 1827 C C . GLY B 1 46 ? -5.754 -30.047 0.091 1 92.06 46 GLY B C 1
ATOM 1828 O O . GLY B 1 46 ? -6.422 -30.422 1.055 1 92.06 46 GLY B O 1
ATOM 1829 N N . ARG B 1 47 ? -4.938 -29.203 0.33 1 93.62 47 ARG B N 1
ATOM 1830 C CA . ARG B 1 47 ? -4.836 -28.453 1.574 1 93.62 47 ARG B CA 1
ATOM 1831 C C . ARG B 1 47 ? -5.453 -27.062 1.428 1 93.62 47 ARG B C 1
ATOM 1833 O O . ARG B 1 47 ? -5.633 -26.578 0.311 1 93.62 47 ARG B O 1
ATOM 1840 N N . THR B 1 48 ? -5.844 -26.531 2.582 1 93.31 48 THR B N 1
ATOM 1841 C CA . THR B 1 48 ? -6.477 -25.219 2.551 1 93.31 48 THR B CA 1
ATOM 1842 C C . THR B 1 48 ? -5.449 -24.125 2.279 1 93.31 48 THR B C 1
ATOM 1844 O O . THR B 1 48 ? -4.25 -24.328 2.469 1 93.31 48 THR B O 1
ATOM 1847 N N . PHE B 1 49 ? -5.891 -23.031 1.888 1 94.19 49 PHE B N 1
ATOM 1848 C CA . PHE B 1 49 ? -5.09 -21.844 1.615 1 94.19 49 PHE B CA 1
ATOM 1849 C C . PHE B 1 49 ? -4.16 -21.531 2.783 1 94.19 49 PHE B C 1
ATOM 1851 O O . PHE B 1 49 ? -2.941 -21.453 2.609 1 94.19 49 PHE B O 1
ATOM 1858 N N . ASP B 1 50 ? -4.715 -21.375 3.977 1 93.25 50 ASP B N 1
ATOM 1859 C CA . ASP B 1 50 ? -3.963 -20.922 5.141 1 93.25 50 ASP B CA 1
ATOM 1860 C C . ASP B 1 50 ? -2.979 -21.984 5.617 1 93.25 50 ASP B C 1
ATOM 1862 O O . ASP B 1 50 ? -1.938 -21.672 6.191 1 93.25 50 ASP B O 1
ATOM 1866 N N . GLN B 1 51 ? -3.217 -23.219 5.316 1 94 51 GLN B N 1
ATOM 1867 C CA . GLN B 1 51 ? -2.354 -24.312 5.727 1 94 51 GLN B CA 1
ATOM 1868 C C . GLN B 1 51 ? -1.083 -24.359 4.883 1 94 51 GLN B C 1
ATOM 1870 O O . GLN B 1 51 ? -0.019 -24.75 5.371 1 94 51 GLN B O 1
ATOM 1875 N N . VAL B 1 52 ? -1.203 -23.969 3.625 1 96.19 52 VAL B N 1
ATOM 1876 C CA . VAL B 1 52 ? -0.13 -24.344 2.707 1 96.19 52 VAL B CA 1
ATOM 1877 C C . VAL B 1 52 ? 0.638 -23.094 2.281 1 96.19 52 VAL B C 1
ATOM 1879 O O . VAL B 1 52 ? 1.765 -23.188 1.789 1 96.19 52 VAL B O 1
ATOM 1882 N N . MET B 1 53 ? 0.122 -21.938 2.455 1 94.94 53 MET B N 1
ATOM 1883 C CA . MET B 1 53 ? 0.655 -20.703 1.881 1 94.94 53 MET B CA 1
ATOM 1884 C C . MET B 1 53 ? 2.096 -20.484 2.324 1 94.94 53 MET B C 1
ATOM 1886 O O . MET B 1 53 ? 2.969 -20.203 1.499 1 94.94 53 MET B O 1
ATOM 1890 N N . GLY B 1 54 ? 2.342 -20.641 3.58 1 94.38 54 GLY B N 1
ATOM 1891 C CA . GLY B 1 54 ? 3.682 -20.422 4.102 1 94.38 54 GLY B CA 1
ATOM 1892 C C . GLY B 1 54 ? 4.73 -21.312 3.451 1 94.38 54 GLY B C 1
ATOM 1893 O O . GLY B 1 54 ? 5.816 -20.844 3.105 1 94.38 54 GLY B O 1
ATOM 1894 N N . GLU B 1 55 ? 4.438 -22.484 3.307 1 96.19 55 GLU B N 1
ATOM 1895 C CA . GLU B 1 55 ? 5.348 -23.453 2.713 1 96.19 55 GLU B CA 1
ATOM 1896 C C . GLU B 1 55 ? 5.637 -23.125 1.252 1 96.19 55 GLU B C 1
ATOM 1898 O O . GLU B 1 55 ? 6.793 -23.125 0.826 1 96.19 55 GLU B O 1
ATOM 1903 N N . LEU B 1 56 ? 4.629 -22.844 0.493 1 97.25 56 LEU B N 1
ATOM 1904 C CA . LEU B 1 56 ? 4.781 -22.594 -0.936 1 97.25 56 LEU B CA 1
ATOM 1905 C C . LEU B 1 56 ? 5.555 -21.312 -1.184 1 97.25 56 LEU B C 1
ATOM 1907 O O . LEU B 1 56 ? 6.418 -21.25 -2.064 1 97.25 56 LEU B O 1
ATOM 1911 N N . VAL B 1 57 ? 5.227 -20.328 -0.405 1 96 57 VAL B N 1
ATOM 1912 C CA . VAL B 1 57 ? 5.945 -19.062 -0.533 1 96 57 VAL B CA 1
ATOM 1913 C C . VAL B 1 57 ? 7.418 -19.266 -0.193 1 96 57 VAL B C 1
ATOM 1915 O O . VAL B 1 57 ? 8.305 -18.766 -0.888 1 96 57 VAL B O 1
ATOM 1918 N N . ARG B 1 58 ? 7.684 -19.984 0.805 1 95.62 58 ARG B N 1
ATOM 1919 C CA . ARG B 1 58 ? 9.062 -20.25 1.204 1 95.62 58 ARG B CA 1
ATOM 1920 C C . ARG B 1 58 ? 9.828 -20.953 0.082 1 95.62 58 ARG B C 1
ATOM 1922 O O . ARG B 1 58 ? 10.984 -20.625 -0.179 1 95.62 58 ARG B O 1
ATOM 1929 N N . LYS B 1 59 ? 9.25 -21.938 -0.542 1 97.38 59 LYS B N 1
ATOM 1930 C CA . LYS B 1 59 ? 9.898 -22.641 -1.651 1 97.38 59 LYS B CA 1
ATOM 1931 C C . LYS B 1 59 ? 10.359 -21.656 -2.727 1 97.38 59 LYS B C 1
ATOM 1933 O O . LYS B 1 59 ? 11.492 -21.734 -3.207 1 97.38 59 LYS B O 1
ATOM 1938 N N . LEU B 1 60 ? 9.508 -20.703 -3.023 1 97.38 60 LEU B N 1
ATOM 1939 C CA . LEU B 1 60 ? 9.828 -19.75 -4.078 1 97.38 60 LEU B CA 1
ATOM 1940 C C . LEU B 1 60 ? 10.914 -18.781 -3.621 1 97.38 60 LEU B C 1
ATOM 1942 O O . LEU B 1 60 ? 11.797 -18.422 -4.398 1 97.38 60 LEU B O 1
ATOM 1946 N N . LEU B 1 61 ? 10.836 -18.359 -2.406 1 95 61 LEU B N 1
ATOM 1947 C CA . LEU B 1 61 ? 11.828 -17.422 -1.882 1 95 61 LEU B CA 1
ATOM 1948 C C . LEU B 1 61 ? 13.211 -18.078 -1.839 1 95 61 LEU B C 1
ATOM 1950 O O . LEU B 1 61 ? 14.219 -17.422 -2.129 1 95 61 LEU B O 1
ATOM 1954 N N . VAL B 1 62 ? 13.25 -19.328 -1.517 1 96.56 62 VAL B N 1
ATOM 1955 C CA . VAL B 1 62 ? 14.492 -20.078 -1.481 1 96.56 62 VAL B CA 1
ATOM 1956 C C . VAL B 1 62 ? 15.07 -20.188 -2.891 1 96.56 62 VAL B C 1
ATOM 1958 O O . VAL B 1 62 ? 16.281 -20.016 -3.094 1 96.56 62 VAL B O 1
ATOM 1961 N N . TYR B 1 63 ? 14.266 -20.422 -3.838 1 97.88 63 TYR B N 1
ATOM 1962 C CA . TYR B 1 63 ? 14.688 -20.469 -5.234 1 97.88 63 TYR B CA 1
ATOM 1963 C C . TYR B 1 63 ? 15.266 -19.141 -5.68 1 97.88 63 TYR B C 1
ATOM 1965 O O . TYR B 1 63 ? 16.406 -19.078 -6.168 1 97.88 63 TYR B O 1
ATOM 1973 N N . ILE B 1 64 ? 14.492 -18.047 -5.441 1 97 64 ILE B N 1
ATOM 1974 C CA . ILE B 1 64 ? 14.914 -16.719 -5.859 1 97 64 ILE B CA 1
ATOM 1975 C C . ILE B 1 64 ? 16.188 -16.312 -5.113 1 97 64 ILE B C 1
ATOM 1977 O O . ILE B 1 64 ? 17.016 -15.57 -5.645 1 97 64 ILE B O 1
ATOM 1981 N N . GLY B 1 65 ? 16.359 -16.891 -3.986 1 96.31 65 GLY B N 1
ATOM 1982 C CA . GLY B 1 65 ? 17.484 -16.547 -3.133 1 96.31 65 GLY B CA 1
ATOM 1983 C C . GLY B 1 65 ? 18.75 -17.297 -3.492 1 96.31 65 GLY B C 1
ATOM 1984 O O . GLY B 1 65 ? 19.828 -17 -2.967 1 96.31 65 GLY B O 1
ATOM 1985 N N . GLY B 1 66 ? 18.641 -18.391 -4.293 1 97.69 66 GLY B N 1
ATOM 1986 C CA . GLY B 1 66 ? 19.891 -19 -4.715 1 97.69 66 GLY B CA 1
ATOM 1987 C C . GLY B 1 66 ? 19.812 -20.5 -4.867 1 97.69 66 GLY B C 1
ATOM 1988 O O . GLY B 1 66 ? 20.75 -21.125 -5.375 1 97.69 66 GLY B O 1
ATOM 1989 N N . SER B 1 67 ? 18.766 -21.125 -4.367 1 98.12 67 SER B N 1
ATOM 1990 C CA . SER B 1 67 ? 18.625 -22.562 -4.512 1 98.12 67 SER B CA 1
ATOM 1991 C C . SER B 1 67 ? 18.234 -22.938 -5.938 1 98.12 67 SER B C 1
ATOM 1993 O O . SER B 1 67 ? 17.141 -23.422 -6.18 1 98.12 67 SER B O 1
ATOM 1995 N N . ASN B 1 68 ? 19.109 -22.766 -6.84 1 98.44 68 ASN B N 1
ATOM 1996 C CA . ASN B 1 68 ? 19 -23.062 -8.266 1 98.44 68 ASN B CA 1
ATOM 1997 C C . ASN B 1 68 ? 20.312 -23.609 -8.82 1 98.44 68 ASN B C 1
ATOM 1999 O O . ASN B 1 68 ? 21.328 -23.641 -8.117 1 98.44 68 ASN B O 1
ATOM 2003 N N . ASP B 1 69 ? 20.375 -23.984 -10.016 1 97.75 69 ASP B N 1
ATOM 2004 C CA . ASP B 1 69 ? 21.5 -24.719 -10.602 1 97.75 69 ASP B CA 1
ATOM 2005 C C . ASP B 1 69 ? 22.719 -23.812 -10.75 1 97.75 69 ASP B C 1
ATOM 2007 O O . ASP B 1 69 ? 23.844 -24.312 -10.883 1 97.75 69 ASP B O 1
ATOM 2011 N N . GLN B 1 70 ? 22.531 -22.516 -10.672 1 97.38 70 GLN B N 1
ATOM 2012 C CA . GLN B 1 70 ? 23.625 -21.578 -10.828 1 97.38 70 GLN B CA 1
ATOM 2013 C C . GLN B 1 70 ? 24.031 -20.969 -9.492 1 97.38 70 GLN B C 1
ATOM 2015 O O . GLN B 1 70 ? 25 -20.203 -9.414 1 97.38 70 GLN B O 1
ATOM 2020 N N . GLY B 1 71 ? 23.266 -21.234 -8.547 1 97 71 GLY B N 1
ATOM 2021 C CA . GLY B 1 71 ? 23.531 -20.656 -7.242 1 97 71 GLY B CA 1
ATOM 2022 C C . GLY B 1 71 ? 23.344 -19.156 -7.207 1 97 71 GLY B C 1
ATOM 2023 O O . GLY B 1 71 ? 24 -18.453 -6.438 1 97 71 GLY B O 1
ATOM 2024 N N . GLU B 1 72 ? 22.516 -18.688 -8.094 1 95.88 72 GLU B N 1
ATOM 2025 C CA . GLU B 1 72 ? 22.359 -17.25 -8.273 1 95.88 72 GLU B CA 1
ATOM 2026 C C . GLU B 1 72 ? 21.25 -16.703 -7.359 1 95.88 72 GLU B C 1
ATOM 2028 O O . GLU B 1 72 ? 20.141 -17.219 -7.348 1 95.88 72 GLU B O 1
ATOM 2033 N N . ALA B 1 73 ? 21.672 -15.664 -6.566 1 97 73 ALA B N 1
ATOM 2034 C CA . ALA B 1 73 ? 20.656 -14.859 -5.887 1 97 73 ALA B CA 1
ATOM 2035 C C . ALA B 1 73 ? 20.094 -13.789 -6.812 1 97 73 ALA B C 1
ATOM 2037 O O . ALA B 1 73 ? 20.797 -12.844 -7.18 1 97 73 ALA B O 1
ATOM 2038 N N . MET B 1 74 ? 18.875 -13.93 -7.129 1 96.56 74 MET B N 1
ATOM 2039 C CA . MET B 1 74 ? 18.312 -13.109 -8.195 1 96.56 74 MET B CA 1
ATOM 2040 C C . MET B 1 74 ? 17.734 -11.812 -7.633 1 96.56 74 MET B C 1
ATOM 2042 O O . MET B 1 74 ? 17.281 -10.945 -8.383 1 96.56 74 MET B O 1
ATOM 2046 N N . GLY B 1 75 ? 17.781 -11.617 -6.34 1 92.25 75 GLY B N 1
ATOM 2047 C CA . GLY B 1 75 ? 17.203 -10.43 -5.711 1 92.25 75 GLY B CA 1
ATOM 2048 C C . GLY B 1 75 ? 15.789 -10.641 -5.219 1 92.25 75 GLY B C 1
ATOM 2049 O O . GLY B 1 75 ? 15.367 -11.781 -4.996 1 92.25 75 GLY B O 1
ATOM 2050 N N . THR B 1 76 ? 15.055 -9.492 -4.918 1 86.62 76 THR B N 1
ATOM 2051 C CA . THR B 1 76 ? 13.68 -9.555 -4.43 1 86.62 76 THR B CA 1
ATOM 2052 C C . THR B 1 76 ? 12.695 -9.172 -5.531 1 86.62 76 THR B C 1
ATOM 2054 O O . THR B 1 76 ? 13.016 -8.359 -6.402 1 86.62 76 THR B O 1
ATOM 2057 N N . THR B 1 77 ? 11.617 -9.906 -5.523 1 91.19 77 THR B N 1
ATOM 2058 C CA . THR B 1 77 ? 10.562 -9.578 -6.473 1 91.19 77 THR B CA 1
ATOM 2059 C C . THR B 1 77 ? 9.203 -9.555 -5.781 1 91.19 77 THR B C 1
ATOM 2061 O O . THR B 1 77 ? 9.023 -10.172 -4.727 1 91.19 77 THR B O 1
ATOM 2064 N N . ALA B 1 78 ? 8.391 -8.758 -6.262 1 93 78 ALA B N 1
ATOM 2065 C CA . ALA B 1 78 ? 7.004 -8.602 -5.836 1 93 78 ALA B CA 1
ATOM 2066 C C . ALA B 1 78 ? 6.09 -8.32 -7.023 1 93 78 ALA B C 1
ATOM 2068 O O . ALA B 1 78 ? 6.547 -7.848 -8.062 1 93 78 ALA B O 1
ATOM 2069 N N . PRO B 1 79 ? 4.781 -8.727 -6.801 1 96.94 79 PRO B N 1
ATOM 2070 C CA . PRO B 1 79 ? 4.156 -9.422 -5.672 1 96.94 79 PRO B CA 1
ATOM 2071 C C . PRO B 1 79 ? 4.281 -10.938 -5.77 1 96.94 79 PRO B C 1
ATOM 2073 O O . PRO B 1 79 ? 4.594 -11.469 -6.84 1 96.94 79 PRO B O 1
ATOM 2076 N N . VAL B 1 80 ? 4.164 -11.586 -4.648 1 96.88 80 VAL B N 1
ATOM 2077 C CA . VAL B 1 80 ? 3.746 -12.984 -4.691 1 96.88 80 VAL B CA 1
ATOM 2078 C C . VAL B 1 80 ? 2.305 -13.078 -5.188 1 96.88 80 VAL B C 1
ATOM 2080 O O . VAL B 1 80 ? 1.418 -12.391 -4.668 1 96.88 80 VAL B O 1
ATOM 2083 N N . ILE B 1 81 ? 2.121 -13.867 -6.156 1 98.06 81 ILE B N 1
ATOM 2084 C CA . ILE B 1 81 ? 0.806 -13.992 -6.777 1 98.06 81 ILE B CA 1
ATOM 2085 C C . ILE B 1 81 ? 0.233 -15.383 -6.496 1 98.06 81 ILE B C 1
ATOM 2087 O O . ILE B 1 81 ? 0.832 -16.391 -6.871 1 98.06 81 ILE B O 1
ATOM 2091 N N . ILE B 1 82 ? -0.913 -15.469 -5.93 1 98.25 82 ILE B N 1
ATOM 2092 C CA . ILE B 1 82 ? -1.602 -16.734 -5.656 1 98.25 82 ILE B CA 1
ATOM 2093 C C . ILE B 1 82 ? -2.834 -16.844 -6.551 1 98.25 82 ILE B C 1
ATOM 2095 O O . ILE B 1 82 ? -3.783 -16.078 -6.414 1 98.25 82 ILE B O 1
ATOM 2099 N N . THR B 1 83 ? -2.779 -17.75 -7.457 1 97.88 83 THR B N 1
ATOM 2100 C CA . THR B 1 83 ? -3.949 -18.062 -8.273 1 97.88 83 THR B CA 1
ATOM 2101 C C . THR B 1 83 ? -4.91 -18.969 -7.512 1 97.88 83 THR B C 1
ATOM 2103 O O . THR B 1 83 ? -4.523 -20.062 -7.066 1 97.88 83 THR B O 1
ATOM 2106 N N . VAL B 1 84 ? -6.098 -18.516 -7.379 1 97.69 84 VAL B N 1
ATOM 2107 C CA . VAL B 1 84 ? -7.105 -19.312 -6.676 1 97.69 84 VAL B CA 1
ATOM 2108 C C . VAL B 1 84 ? -8.281 -19.578 -7.605 1 97.69 84 VAL B C 1
ATOM 2110 O O . VAL B 1 84 ? -8.484 -18.875 -8.594 1 97.69 84 VAL B O 1
ATOM 2113 N N . TYR B 1 85 ? -9.008 -20.578 -7.23 1 96.81 85 TYR B N 1
ATOM 2114 C CA . TYR B 1 85 ? -10.125 -21.078 -8.031 1 96.81 85 TYR B CA 1
ATOM 2115 C C . TYR B 1 85 ? -11.398 -21.156 -7.195 1 96.81 85 TYR B C 1
ATOM 2117 O O . TYR B 1 85 ? -11.609 -22.125 -6.461 1 96.81 85 TYR B O 1
ATOM 2125 N N . PRO B 1 86 ? -12.156 -20.094 -7.328 1 93.31 86 PRO B N 1
ATOM 2126 C CA . PRO B 1 86 ? -13.383 -20.062 -6.52 1 93.31 86 PRO B CA 1
ATOM 2127 C C . PRO B 1 86 ? -14.414 -21.078 -6.984 1 93.31 86 PRO B C 1
ATOM 2129 O O . PRO B 1 86 ? -14.508 -21.375 -8.18 1 93.31 86 PRO B O 1
ATOM 2132 N N . ARG B 1 87 ? -15.188 -21.578 -6.008 1 89.56 87 ARG B N 1
ATOM 2133 C CA . ARG B 1 87 ? -16.359 -22.406 -6.293 1 89.56 87 ARG B CA 1
ATOM 2134 C C . ARG B 1 87 ? -17.625 -21.562 -6.398 1 89.56 87 ARG B C 1
ATOM 2136 O O . ARG B 1 87 ? -17.562 -20.344 -6.277 1 89.56 87 ARG B O 1
ATOM 2143 N N . ASP B 1 88 ? -18.688 -22.188 -6.668 1 82.5 88 ASP B N 1
ATOM 2144 C CA . ASP B 1 88 ? -19.953 -21.484 -6.902 1 82.5 88 ASP B CA 1
ATOM 2145 C C . ASP B 1 88 ? -20.375 -20.672 -5.68 1 82.5 88 ASP B C 1
ATOM 2147 O O . ASP B 1 88 ? -20.984 -19.625 -5.809 1 82.5 88 ASP B O 1
ATOM 2151 N N . ASP B 1 89 ? -20 -21.047 -4.488 1 78.25 89 ASP B N 1
ATOM 2152 C CA . ASP B 1 89 ? -20.406 -20.375 -3.268 1 78.25 89 ASP B CA 1
ATOM 2153 C C . ASP B 1 89 ? -19.391 -19.312 -2.855 1 78.25 89 ASP B C 1
ATOM 2155 O O . ASP B 1 89 ? -19.516 -18.688 -1.797 1 78.25 89 ASP B O 1
ATOM 2159 N N . GLY B 1 90 ? -18.422 -19.156 -3.625 1 77.56 90 GLY B N 1
ATOM 2160 C CA . GLY B 1 90 ? -17.438 -18.141 -3.326 1 77.56 90 GLY B CA 1
ATOM 2161 C C . GLY B 1 90 ? -16.281 -18.656 -2.504 1 77.56 90 GLY B C 1
ATOM 2162 O O . GLY B 1 90 ? -15.273 -17.969 -2.32 1 77.56 90 GLY B O 1
ATOM 2163 N N . VAL B 1 91 ? -16.438 -19.922 -2.111 1 84.56 91 VAL B N 1
ATOM 2164 C CA . VAL B 1 91 ? -15.359 -20.516 -1.324 1 84.56 91 VAL B CA 1
ATOM 2165 C C . VAL B 1 91 ? -14.234 -20.984 -2.248 1 84.56 91 VAL B C 1
ATOM 2167 O O . VAL B 1 91 ? -14.492 -21.516 -3.334 1 84.56 91 VAL B O 1
ATOM 2170 N N . MET B 1 92 ? -13.016 -20.797 -1.779 1 91.62 92 MET B N 1
ATOM 2171 C CA . MET B 1 92 ? -11.875 -21.203 -2.596 1 91.62 92 MET B CA 1
ATOM 2172 C C . MET B 1 92 ? -11.758 -22.719 -2.658 1 91.62 92 MET B C 1
ATOM 2174 O O . MET B 1 92 ? -11.961 -23.406 -1.655 1 91.62 92 MET B O 1
ATOM 2178 N N . SER B 1 93 ? -11.484 -23.172 -3.836 1 92.94 93 SER B N 1
ATOM 2179 C CA . SER B 1 93 ? -11.148 -24.594 -3.938 1 92.94 93 SER B CA 1
ATOM 2180 C C . SER B 1 93 ? -9.828 -24.891 -3.23 1 92.94 93 SER B C 1
ATOM 2182 O O . SER B 1 93 ? -9.156 -23.984 -2.746 1 92.94 93 SER B O 1
ATOM 2184 N N . ARG B 1 94 ? -9.469 -26.125 -3.141 1 93.25 94 ARG B N 1
ATOM 2185 C CA . ARG B 1 94 ? -8.219 -26.516 -2.496 1 93.25 94 ARG B CA 1
ATOM 2186 C C . ARG B 1 94 ? -7.074 -26.562 -3.504 1 93.25 94 ARG B C 1
ATOM 2188 O O . ARG B 1 94 ? -5.988 -27.062 -3.201 1 93.25 94 ARG B O 1
ATOM 2195 N N . ARG B 1 95 ? -7.352 -26.125 -4.633 1 95.69 95 ARG B N 1
ATOM 2196 C CA . ARG B 1 95 ? -6.32 -25.969 -5.652 1 95.69 95 ARG B CA 1
ATOM 2197 C C . ARG B 1 95 ? -5.805 -24.531 -5.676 1 95.69 95 ARG B C 1
ATOM 2199 O O . ARG B 1 95 ? -6.594 -23.578 -5.703 1 95.69 95 ARG B O 1
ATOM 2206 N N . LEU B 1 96 ? -4.52 -24.391 -5.633 1 97.31 96 LEU B N 1
ATOM 2207 C CA . LEU B 1 96 ? -3.945 -23.047 -5.77 1 97.31 96 LEU B CA 1
ATOM 2208 C C . LEU B 1 96 ? -2.555 -23.125 -6.391 1 97.31 96 LEU B C 1
ATOM 2210 O O . LEU B 1 96 ? -1.911 -24.172 -6.367 1 97.31 96 LEU B O 1
ATOM 2214 N N . VAL B 1 97 ? -2.141 -22.062 -6.969 1 98.12 97 VAL B N 1
ATOM 2215 C CA . VAL B 1 97 ? -0.815 -21.906 -7.559 1 98.12 97 VAL B CA 1
ATOM 2216 C C . VAL B 1 97 ? -0.172 -20.609 -7.047 1 98.12 97 VAL B C 1
ATOM 2218 O O . VAL B 1 97 ? -0.773 -19.547 -7.121 1 98.12 97 VAL B O 1
ATOM 2221 N N . VAL B 1 98 ? 1.008 -20.734 -6.504 1 98.38 98 VAL B N 1
ATOM 2222 C CA . VAL B 1 98 ? 1.767 -19.562 -6.062 1 98.38 98 VAL B CA 1
ATOM 2223 C C . VAL B 1 98 ? 2.879 -19.266 -7.066 1 98.38 98 VAL B C 1
ATOM 2225 O O . VAL B 1 98 ? 3.598 -20.172 -7.496 1 98.38 98 VAL B O 1
ATOM 2228 N N . SER B 1 99 ? 2.992 -17.969 -7.422 1 98.38 99 SER B N 1
ATOM 2229 C CA . SER B 1 99 ? 3.957 -17.609 -8.453 1 98.38 99 SER B CA 1
ATOM 2230 C C . SER B 1 99 ? 4.711 -16.344 -8.094 1 98.38 99 SER B C 1
ATOM 2232 O O . SER B 1 99 ? 4.195 -15.492 -7.367 1 98.38 99 SER B O 1
ATOM 2234 N N . LEU B 1 100 ? 5.855 -16.234 -8.617 1 97.81 100 LEU B N 1
ATOM 2235 C CA . LEU B 1 100 ? 6.684 -15.039 -8.602 1 97.81 100 LEU B CA 1
ATOM 2236 C C . LEU B 1 100 ? 7.211 -14.719 -10 1 97.81 100 LEU B C 1
ATOM 2238 O O . LEU B 1 100 ? 7.656 -15.617 -10.719 1 97.81 100 LEU B O 1
ATOM 2242 N N . ARG B 1 101 ? 7.062 -13.508 -10.359 1 97.5 101 ARG B N 1
ATOM 2243 C CA . ARG B 1 101 ? 7.703 -13.094 -11.602 1 97.5 101 ARG B CA 1
ATOM 2244 C C . ARG B 1 101 ? 9.219 -13.195 -11.492 1 97.5 101 ARG B C 1
ATOM 2246 O O . ARG B 1 101 ? 9.812 -12.711 -10.523 1 97.5 101 ARG B O 1
ATOM 2253 N N . ILE B 1 102 ? 9.805 -13.758 -12.469 1 97.69 102 ILE B N 1
ATOM 2254 C CA . ILE B 1 102 ? 11.266 -13.82 -12.484 1 97.69 102 ILE B CA 1
ATOM 2255 C C . ILE B 1 102 ? 11.836 -12.43 -12.773 1 97.69 102 ILE B C 1
ATOM 2257 O O . ILE B 1 102 ? 11.383 -11.742 -13.695 1 97.69 102 ILE B O 1
ATOM 2261 N N . PRO B 1 103 ? 12.844 -12.031 -11.984 1 96.62 103 PRO B N 1
ATOM 2262 C CA . PRO B 1 103 ? 13.414 -10.695 -12.188 1 96.62 103 PRO B CA 1
ATOM 2263 C C . PRO B 1 103 ? 13.891 -10.469 -13.617 1 96.62 103 PRO B C 1
ATOM 2265 O O . PRO B 1 103 ? 14.344 -11.406 -14.281 1 96.62 103 PRO B O 1
ATOM 2268 N N . THR B 1 104 ? 13.852 -9.227 -13.961 1 95 104 THR B N 1
ATOM 2269 C CA . THR B 1 104 ? 14.023 -8.805 -15.344 1 95 104 THR B CA 1
ATOM 2270 C C . THR B 1 104 ? 15.352 -9.32 -15.906 1 95 104 THR B C 1
ATOM 2272 O O . THR B 1 104 ? 15.398 -9.828 -17.031 1 95 104 THR B O 1
ATOM 2275 N N . ASN B 1 105 ? 16.344 -9.242 -15.133 1 95.69 105 ASN B N 1
ATOM 2276 C CA . ASN B 1 105 ? 17.672 -9.609 -15.594 1 95.69 105 ASN B CA 1
ATOM 2277 C C . ASN B 1 105 ? 17.797 -11.109 -15.836 1 95.69 105 ASN B C 1
ATOM 2279 O O . ASN B 1 105 ? 18.75 -11.57 -16.453 1 95.69 105 ASN B O 1
ATOM 2283 N N . TYR B 1 106 ? 16.781 -11.844 -15.5 1 97.19 106 TYR B N 1
ATOM 2284 C CA . TYR B 1 106 ? 16.844 -13.297 -15.594 1 97.19 106 TYR B CA 1
ATOM 2285 C C . TYR B 1 106 ? 15.734 -13.836 -16.484 1 97.19 106 TYR B C 1
ATOM 2287 O O . TYR B 1 106 ? 15.531 -15.055 -16.562 1 97.19 106 TYR B O 1
ATOM 2295 N N . GLN B 1 107 ? 15.078 -12.992 -17.188 1 97.44 107 GLN B N 1
ATOM 2296 C CA . GLN B 1 107 ? 13.914 -13.367 -17.984 1 97.44 107 GLN B CA 1
ATOM 2297 C C . GLN B 1 107 ? 14.328 -14.156 -19.219 1 97.44 107 GLN B C 1
ATOM 2299 O O . GLN B 1 107 ? 13.625 -15.078 -19.641 1 97.44 107 GLN B O 1
ATOM 2304 N N . VAL B 1 108 ? 15.398 -13.828 -19.75 1 97 108 VAL B N 1
ATOM 2305 C CA . VAL B 1 108 ? 15.836 -14.492 -20.984 1 97 108 VAL B CA 1
ATOM 2306 C C . VAL B 1 108 ? 16.188 -15.953 -20.688 1 97 108 VAL B C 1
ATOM 2308 O O . VAL B 1 108 ? 15.719 -16.859 -21.375 1 97 108 VAL B O 1
ATOM 2311 N N . SER B 1 109 ? 16.922 -16.188 -19.656 1 97.06 109 SER B N 1
ATOM 2312 C CA . SER B 1 109 ? 17.344 -17.531 -19.234 1 97.06 109 SER B CA 1
ATOM 2313 C C . SER B 1 109 ? 17.297 -17.672 -17.719 1 97.06 109 SER B C 1
ATOM 2315 O O . SER B 1 109 ? 18.328 -17.547 -17.047 1 97.06 109 SER B O 1
ATOM 2317 N N . PRO B 1 110 ? 16.203 -18.062 -17.219 1 97.88 110 PRO B N 1
ATOM 2318 C CA . PRO B 1 110 ? 16.094 -18.203 -15.766 1 97.88 110 PRO B CA 1
ATOM 2319 C C . PRO B 1 110 ? 16.891 -19.391 -15.227 1 97.88 110 PRO B C 1
ATOM 2321 O O . PRO B 1 110 ? 16.875 -20.469 -15.828 1 97.88 110 PRO B O 1
ATOM 2324 N N . PRO B 1 111 ? 17.578 -19.188 -14.078 1 98.19 111 PRO B N 1
ATOM 2325 C CA . PRO B 1 111 ? 18.203 -20.344 -13.438 1 98.19 111 PRO B CA 1
ATOM 2326 C C . PRO B 1 111 ? 17.219 -21.453 -13.133 1 98.19 111 PRO B C 1
ATOM 2328 O O . PRO B 1 111 ? 16.078 -21.188 -12.734 1 98.19 111 PRO B O 1
ATOM 2331 N N . VAL B 1 112 ? 17.656 -22.672 -13.227 1 98.25 112 VAL B N 1
ATOM 2332 C CA . VAL B 1 112 ? 16.781 -23.828 -13.023 1 98.25 112 VAL B CA 1
ATOM 2333 C C . VAL B 1 112 ? 16.641 -24.109 -11.531 1 98.25 112 VAL B C 1
ATOM 2335 O O . VAL B 1 112 ? 17.625 -24.25 -10.82 1 98.25 112 VAL B O 1
ATOM 2338 N N . PRO B 1 113 ? 15.43 -24.188 -11.055 1 98.5 113 PRO B N 1
ATOM 2339 C CA . PRO B 1 113 ? 15.258 -24.484 -9.633 1 98.5 113 PRO B CA 1
ATOM 2340 C C . PRO B 1 113 ? 15.812 -25.859 -9.25 1 98.5 113 PRO B C 1
ATOM 2342 O O . PRO B 1 113 ? 15.688 -26.812 -10.016 1 98.5 113 PRO B O 1
ATOM 2345 N N . ILE B 1 114 ? 16.391 -25.938 -8.055 1 98.38 114 ILE B N 1
ATOM 2346 C CA . ILE B 1 114 ? 16.812 -27.234 -7.508 1 98.38 114 ILE B CA 1
ATOM 2347 C C . ILE B 1 114 ? 15.578 -28.031 -7.07 1 98.38 114 ILE B C 1
ATOM 2349 O O . ILE B 1 114 ? 15.508 -29.234 -7.281 1 98.38 114 ILE B O 1
ATOM 2353 N N . ASP B 1 115 ? 14.641 -27.359 -6.438 1 98.31 115 ASP B N 1
ATOM 2354 C CA . ASP B 1 115 ? 13.367 -27.969 -6.074 1 98.31 115 ASP B CA 1
ATOM 2355 C C . ASP B 1 115 ? 12.516 -28.25 -7.312 1 98.31 115 ASP B C 1
ATOM 2357 O O . ASP B 1 115 ? 12.016 -27.328 -7.953 1 98.31 115 ASP B O 1
ATOM 2361 N N . SER B 1 116 ? 12.297 -29.5 -7.676 1 97.56 116 SER B N 1
ATOM 2362 C CA . SER B 1 116 ? 11.617 -29.906 -8.906 1 97.56 116 SER B CA 1
ATOM 2363 C C . SER B 1 116 ? 10.133 -29.562 -8.859 1 97.56 116 SER B C 1
ATOM 2365 O O . SER B 1 116 ? 9.445 -29.609 -9.875 1 97.56 116 SER B O 1
ATOM 2367 N N . ALA B 1 117 ? 9.586 -29.219 -7.699 1 97.94 117 ALA B N 1
ATOM 2368 C CA . ALA B 1 117 ? 8.188 -28.812 -7.586 1 97.94 117 ALA B CA 1
ATOM 2369 C C . ALA B 1 117 ? 7.953 -27.438 -8.227 1 97.94 117 ALA B C 1
ATOM 2371 O O . ALA B 1 117 ? 6.816 -27.078 -8.539 1 97.94 117 ALA B O 1
ATOM 2372 N N . ILE B 1 118 ? 9.008 -26.688 -8.375 1 98.75 118 ILE B N 1
ATOM 2373 C CA . ILE B 1 118 ? 8.906 -25.359 -8.961 1 98.75 118 ILE B CA 1
ATOM 2374 C C . ILE B 1 118 ? 9.008 -25.453 -10.477 1 98.75 118 ILE B C 1
ATOM 2376 O O . ILE B 1 118 ? 9.953 -26.047 -11.008 1 98.75 118 ILE B O 1
ATOM 2380 N N . ARG B 1 119 ? 8.07 -24.875 -11.133 1 98.19 119 ARG B N 1
ATOM 2381 C CA . ARG B 1 119 ? 8.047 -24.828 -12.594 1 98.19 119 ARG B CA 1
ATOM 2382 C C . ARG B 1 119 ? 8.234 -23.406 -13.109 1 98.19 119 ARG B C 1
ATOM 2384 O O . ARG B 1 119 ? 7.68 -22.469 -12.547 1 98.19 119 ARG B O 1
ATOM 2391 N N . ILE B 1 120 ? 8.992 -23.281 -14.172 1 98.44 120 ILE B N 1
ATOM 2392 C CA . ILE B 1 120 ? 9.109 -22 -14.867 1 98.44 120 ILE B CA 1
ATOM 2393 C C . ILE B 1 120 ? 8.086 -21.938 -15.992 1 98.44 120 ILE B C 1
ATOM 2395 O O . ILE B 1 120 ? 8.031 -22.812 -16.859 1 98.44 120 ILE B O 1
ATOM 2399 N N . GLU B 1 121 ? 7.281 -20.922 -15.938 1 97.5 121 GLU B N 1
ATOM 2400 C CA . GLU B 1 121 ? 6.223 -20.766 -16.938 1 97.5 121 GLU B CA 1
ATOM 2401 C C . GLU B 1 121 ? 6.32 -19.438 -17.656 1 97.5 121 GLU B C 1
ATOM 2403 O O . GLU B 1 121 ? 6.676 -18.422 -17.047 1 97.5 121 GLU B O 1
ATOM 2408 N N . ASP B 1 122 ? 5.984 -19.531 -18.922 1 97.25 122 ASP B N 1
ATOM 2409 C CA . ASP B 1 122 ? 5.809 -18.312 -19.719 1 97.25 122 ASP B CA 1
ATOM 2410 C C . ASP B 1 122 ? 4.352 -17.859 -19.703 1 97.25 122 ASP B C 1
ATOM 2412 O O . ASP B 1 122 ? 3.467 -18.594 -20.172 1 97.25 122 ASP B O 1
ATOM 2416 N N . ARG B 1 123 ? 4.125 -16.719 -19.156 1 96.38 123 ARG B N 1
ATOM 2417 C CA . ARG B 1 123 ? 2.768 -16.188 -19.125 1 96.38 123 ARG B CA 1
ATOM 2418 C C . ARG B 1 123 ? 2.605 -15.055 -20.141 1 96.38 123 ARG B C 1
ATOM 2420 O O . ARG B 1 123 ? 3.492 -14.211 -20.281 1 96.38 123 ARG B O 1
ATOM 2427 N N . PRO B 1 124 ? 1.522 -15.172 -20.844 1 95.94 124 PRO B N 1
ATOM 2428 C CA . PRO B 1 124 ? 1.243 -14.055 -21.75 1 95.94 124 PRO B CA 1
ATOM 2429 C C . PRO B 1 124 ? 0.917 -12.758 -21 1 95.94 124 PRO B C 1
ATOM 2431 O O . PRO B 1 124 ? 0.69 -12.781 -19.797 1 95.94 124 PRO B O 1
ATOM 2434 N N . GLY B 1 125 ? 0.974 -11.664 -21.781 1 95 125 GLY B N 1
ATOM 2435 C CA . GLY B 1 125 ? 0.519 -10.406 -21.203 1 95 125 GLY B CA 1
ATOM 2436 C C . GLY B 1 125 ? -0.909 -10.461 -20.688 1 95 125 GLY B C 1
ATOM 2437 O O . GLY B 1 125 ? -1.718 -11.25 -21.188 1 95 125 GLY B O 1
ATOM 2438 N N . MET B 1 126 ? -1.182 -9.602 -19.719 1 94.06 126 MET B N 1
ATOM 2439 C CA . MET B 1 126 ? -2.529 -9.602 -19.156 1 94.06 126 MET B CA 1
ATOM 2440 C C . MET B 1 126 ? -2.932 -8.203 -18.703 1 94.06 126 MET B C 1
ATOM 2442 O O . MET B 1 126 ? -2.072 -7.375 -18.391 1 94.06 126 MET B O 1
ATOM 2446 N N . THR B 1 127 ? -4.188 -7.988 -18.734 1 94.56 127 THR B N 1
ATOM 2447 C CA . THR B 1 127 ? -4.805 -6.809 -18.141 1 94.56 127 THR B CA 1
ATOM 2448 C C . THR B 1 127 ? -5.676 -7.195 -16.953 1 94.56 127 THR B C 1
ATOM 2450 O O . THR B 1 127 ? -6.477 -8.133 -17.031 1 94.56 127 THR B O 1
ATOM 2453 N N . VAL B 1 128 ? -5.508 -6.449 -15.844 1 95.81 128 VAL B N 1
ATOM 2454 C CA . VAL B 1 128 ? -6.227 -6.863 -14.648 1 95.81 128 VAL B CA 1
ATOM 2455 C C . VAL B 1 128 ? -6.984 -5.672 -14.062 1 95.81 128 VAL B C 1
ATOM 2457 O O . VAL B 1 128 ? -6.562 -4.523 -14.211 1 95.81 128 VAL B O 1
ATOM 2460 N N . TYR B 1 129 ? -8.125 -5.973 -13.453 1 95.12 129 TYR B N 1
ATOM 2461 C CA . TYR B 1 129 ? -8.711 -5.098 -12.445 1 95.12 129 TYR B CA 1
ATOM 2462 C C . TYR B 1 129 ? -8.094 -5.348 -11.078 1 95.12 129 TYR B C 1
ATOM 246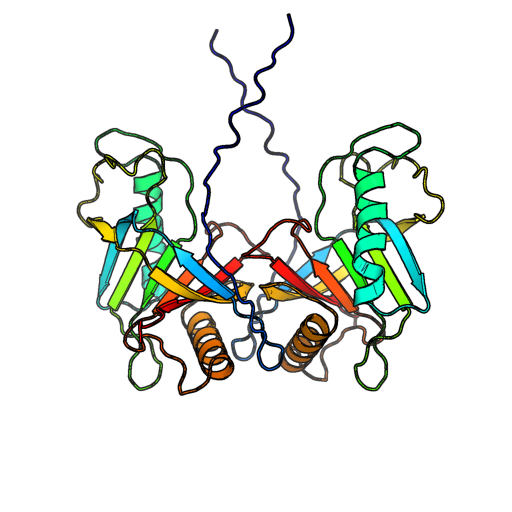4 O O . TYR B 1 129 ? -8.086 -6.48 -10.586 1 95.12 129 TYR B O 1
ATOM 2472 N N . SER B 1 130 ? -7.566 -4.297 -10.445 1 96 130 SER B N 1
ATOM 2473 C CA . SER B 1 130 ? -6.82 -4.457 -9.203 1 96 130 SER B CA 1
ATOM 2474 C C . SER B 1 130 ? -7.445 -3.648 -8.07 1 96 130 SER B C 1
ATOM 2476 O O . SER B 1 130 ? -7.699 -2.451 -8.227 1 96 130 SER B O 1
ATOM 2478 N N . LEU B 1 131 ? -7.734 -4.324 -6.992 1 95.25 131 LEU B N 1
ATOM 2479 C CA . LEU B 1 131 ? -8.18 -3.666 -5.77 1 95.25 131 LEU B CA 1
ATOM 2480 C C . LEU B 1 131 ? -7.168 -3.859 -4.648 1 95.25 131 LEU B C 1
ATOM 2482 O O . LEU B 1 131 ? -6.824 -4.992 -4.305 1 95.25 131 LEU B O 1
ATOM 2486 N N . GLN B 1 132 ? -6.664 -2.768 -4.102 1 95.31 132 GLN B N 1
ATOM 2487 C CA . GLN B 1 132 ? -5.645 -2.783 -3.059 1 95.31 132 GLN B CA 1
ATOM 2488 C C . GLN B 1 132 ? -6.273 -2.684 -1.671 1 95.31 132 GLN B C 1
ATOM 2490 O O . GLN B 1 132 ? -7.23 -1.935 -1.47 1 95.31 132 GLN B O 1
ATOM 2495 N N . PHE B 1 133 ? -5.688 -3.381 -0.708 1 94.12 133 PHE B N 1
ATOM 2496 C CA . PHE B 1 133 ? -6.098 -3.297 0.689 1 94.12 133 PHE B CA 1
ATOM 2497 C C . PHE B 1 133 ? -4.934 -3.625 1.616 1 94.12 133 PHE B C 1
ATOM 2499 O O . PHE B 1 133 ? -3.881 -4.078 1.162 1 94.12 133 PHE B O 1
ATOM 2506 N N . GLY B 1 134 ? -5.137 -3.328 2.883 1 93.19 134 GLY B N 1
ATOM 2507 C CA . GLY B 1 134 ? -4.043 -3.502 3.822 1 93.19 134 GLY B CA 1
ATOM 2508 C C . GLY B 1 134 ? -4.293 -4.598 4.84 1 93.19 134 GLY B C 1
ATOM 2509 O O . GLY B 1 134 ? -5.344 -5.246 4.816 1 93.19 134 GLY B O 1
ATOM 2510 N N . GLY B 1 135 ? -3.199 -4.836 5.652 1 90.56 135 GLY B N 1
ATOM 2511 C CA . GLY B 1 135 ? -3.312 -5.789 6.746 1 90.56 135 GLY B CA 1
ATOM 2512 C C . GLY B 1 135 ? -2.867 -7.188 6.367 1 90.56 135 GLY B C 1
ATOM 2513 O O . GLY B 1 135 ? -2.506 -7.441 5.215 1 90.56 135 GLY B O 1
ATOM 2514 N N . PHE B 1 136 ? -2.875 -8.055 7.348 1 89.38 136 PHE B N 1
ATOM 2515 C CA . PHE B 1 136 ? -2.627 -9.469 7.07 1 89.38 136 PHE B CA 1
ATOM 2516 C C . PHE B 1 136 ? -3.799 -10.086 6.316 1 89.38 136 PHE B C 1
ATOM 2518 O O . PHE B 1 136 ? -4.957 -9.789 6.613 1 89.38 136 PHE B O 1
ATOM 2525 N N . ALA B 1 137 ? -3.455 -10.945 5.379 1 93.12 137 ALA B N 1
ATOM 2526 C CA . ALA B 1 137 ? -4.535 -11.477 4.551 1 93.12 137 ALA B CA 1
ATOM 2527 C C . ALA B 1 137 ? -4.426 -12.992 4.418 1 93.12 137 ALA B C 1
ATOM 2529 O O . ALA B 1 137 ? -3.377 -13.516 4.031 1 93.12 137 ALA B O 1
ATOM 2530 N N . GLY B 1 138 ? -5.418 -13.688 4.844 1 92.81 138 GLY B N 1
ATOM 2531 C CA . GLY B 1 138 ? -5.688 -15.078 4.512 1 92.81 138 GLY B CA 1
ATOM 2532 C C . GLY B 1 138 ? -6.871 -15.25 3.58 1 92.81 138 GLY B C 1
ATOM 2533 O O . GLY B 1 138 ? -7.234 -14.32 2.852 1 92.81 138 GLY B O 1
ATOM 2534 N N . GLU B 1 139 ? -7.387 -16.453 3.549 1 93.56 139 GLU B N 1
ATOM 2535 C CA . GLU B 1 139 ? -8.5 -16.75 2.656 1 93.56 139 GLU B CA 1
ATOM 2536 C C . GLU B 1 139 ? -9.688 -15.82 2.928 1 93.56 139 GLU B C 1
ATOM 2538 O O . GLU B 1 139 ? -10.297 -15.289 1.995 1 93.56 139 GLU B O 1
ATOM 2543 N N . THR B 1 140 ? -10.016 -15.625 4.156 1 92.75 140 THR B N 1
ATOM 2544 C CA . THR B 1 140 ? -11.172 -14.82 4.547 1 92.75 140 THR B CA 1
ATOM 2545 C C . THR B 1 140 ? -11.062 -13.406 3.992 1 92.75 140 THR B C 1
ATOM 2547 O O . THR B 1 140 ? -12 -12.898 3.375 1 92.75 140 THR B O 1
ATOM 2550 N N . GLU B 1 141 ? -9.938 -12.781 4.18 1 92.88 141 GLU B N 1
ATOM 2551 C CA . GLU B 1 141 ? -9.727 -11.414 3.723 1 92.88 141 GLU B CA 1
ATOM 2552 C C . GLU B 1 141 ? -9.766 -11.328 2.199 1 92.88 141 GLU B C 1
ATOM 2554 O O . GLU B 1 141 ? -10.398 -10.43 1.64 1 92.88 141 GLU B O 1
ATOM 2559 N N . TYR B 1 142 ? -9.109 -12.203 1.568 1 95.12 142 TYR B N 1
ATOM 2560 C CA . TYR B 1 142 ? -9.062 -12.172 0.111 1 95.12 142 TYR B CA 1
ATOM 2561 C C . TYR B 1 142 ? -10.453 -12.375 -0.48 1 95.12 142 TYR B C 1
ATOM 2563 O O . TYR B 1 142 ? -10.82 -11.727 -1.465 1 95.12 142 TYR B O 1
ATOM 2571 N N . ARG B 1 143 ? -11.203 -13.242 0.111 1 94.38 143 ARG B N 1
ATOM 2572 C CA . ARG B 1 143 ? -12.562 -13.469 -0.379 1 94.38 143 ARG B CA 1
ATOM 2573 C C . ARG B 1 143 ? -13.422 -12.227 -0.215 1 94.38 143 ARG B C 1
ATOM 2575 O O . ARG B 1 143 ? -14.195 -11.875 -1.109 1 94.38 143 ARG B O 1
ATOM 2582 N N . ALA B 1 144 ? -13.297 -11.633 0.887 1 92.25 144 ALA B N 1
ATOM 2583 C CA . ALA B 1 144 ? -14.062 -10.414 1.145 1 92.25 144 ALA B CA 1
ATOM 2584 C C . ALA B 1 144 ? -13.711 -9.328 0.134 1 92.25 144 ALA B C 1
ATOM 2586 O O . ALA B 1 144 ? -14.602 -8.641 -0.38 1 92.25 144 ALA B O 1
ATOM 2587 N N . GLU B 1 145 ? -12.422 -9.172 -0.156 1 93.94 145 GLU B N 1
ATOM 2588 C CA . GLU B 1 145 ? -11.977 -8.125 -1.076 1 93.94 145 GLU B CA 1
ATOM 2589 C C . GLU B 1 145 ? -12.32 -8.484 -2.52 1 93.94 145 GLU B C 1
ATOM 2591 O O . GLU B 1 145 ? -12.602 -7.598 -3.332 1 93.94 145 GLU B O 1
ATOM 2596 N N . ALA B 1 146 ? -12.328 -9.773 -2.795 1 94.31 146 ALA B N 1
ATOM 2597 C CA . ALA B 1 146 ? -12.805 -10.195 -4.109 1 94.31 146 ALA B CA 1
ATOM 2598 C C . ALA B 1 146 ? -14.281 -9.852 -4.289 1 94.31 146 ALA B C 1
ATOM 2600 O O . ALA B 1 146 ? -14.695 -9.398 -5.359 1 94.31 146 ALA B O 1
ATOM 2601 N N . SER B 1 147 ? -15.023 -10.078 -3.254 1 92.12 147 SER B N 1
ATOM 2602 C CA . SER B 1 147 ? -16.438 -9.719 -3.289 1 92.12 147 SER B CA 1
ATOM 2603 C C . SER B 1 147 ? -16.625 -8.219 -3.475 1 92.12 147 SER B C 1
ATOM 2605 O O . SER B 1 147 ? -17.484 -7.789 -4.25 1 92.12 147 SER B O 1
ATOM 2607 N N . ARG B 1 148 ? -15.852 -7.469 -2.818 1 91.44 148 ARG B N 1
ATOM 2608 C CA . ARG B 1 148 ? -15.914 -6.012 -2.936 1 91.44 148 ARG B CA 1
ATOM 2609 C C . ARG B 1 148 ? -15.578 -5.562 -4.352 1 91.44 148 ARG B C 1
ATOM 2611 O O . ARG B 1 148 ? -16.234 -4.684 -4.906 1 91.44 148 ARG B O 1
ATOM 2618 N N . LEU B 1 149 ? -14.539 -6.137 -4.922 1 93.75 149 LEU B N 1
ATOM 2619 C CA . LEU B 1 149 ? -14.156 -5.809 -6.293 1 93.75 149 LEU B CA 1
ATOM 2620 C C . LEU B 1 149 ? -15.273 -6.172 -7.27 1 93.75 149 LEU B C 1
ATOM 2622 O O . LEU B 1 149 ? -15.578 -5.406 -8.188 1 93.75 149 LEU B O 1
ATOM 2626 N N . THR B 1 150 ? -15.875 -7.273 -7.059 1 92.81 150 THR B N 1
ATOM 2627 C CA . THR B 1 150 ? -16.984 -7.703 -7.902 1 92.81 150 THR B CA 1
ATOM 2628 C C . THR B 1 150 ? -18.125 -6.699 -7.844 1 92.81 150 THR B C 1
ATOM 2630 O O . THR B 1 150 ? -18.688 -6.316 -8.883 1 92.81 150 THR B O 1
ATOM 2633 N N . LYS B 1 151 ? -18.438 -6.305 -6.633 1 90.62 151 LYS B N 1
ATOM 2634 C CA . LYS B 1 151 ? -19.516 -5.34 -6.449 1 90.62 151 LYS B CA 1
ATOM 2635 C C . LYS B 1 151 ? -19.188 -4.008 -7.113 1 90.62 151 LYS B C 1
ATOM 2637 O O . LYS B 1 151 ? -20.047 -3.375 -7.723 1 90.62 151 LYS B O 1
ATOM 2642 N N . THR B 1 152 ? -18 -3.604 -6.977 1 87.31 152 THR B N 1
ATOM 2643 C CA . THR B 1 152 ? -17.547 -2.332 -7.531 1 87.31 152 THR B CA 1
ATOM 2644 C C . THR B 1 152 ? -17.578 -2.369 -9.055 1 87.31 152 THR B C 1
ATOM 2646 O O . THR B 1 152 ? -17.953 -1.39 -9.703 1 87.31 152 THR B O 1
ATOM 2649 N N . LEU B 1 153 ? -17.156 -3.449 -9.609 1 90.56 153 LEU B N 1
ATOM 2650 C CA . LEU B 1 153 ? -17.109 -3.594 -11.062 1 90.56 153 LEU B CA 1
ATOM 2651 C C . LEU B 1 153 ? -18.5 -3.777 -11.641 1 90.56 153 LEU B C 1
ATOM 2653 O O . LEU B 1 153 ? -18.781 -3.332 -12.758 1 90.56 153 LEU B O 1
ATOM 2657 N N . GLY B 1 154 ? -19.297 -4.398 -10.93 1 88.31 154 GLY B N 1
ATOM 2658 C CA . GLY B 1 154 ? -20.641 -4.703 -11.406 1 88.31 154 GLY B CA 1
ATOM 2659 C C . GLY B 1 154 ? -20.75 -6.082 -12.031 1 88.31 154 GLY B C 1
ATOM 2660 O O . GLY B 1 154 ? -19.75 -6.629 -12.516 1 88.31 154 GLY B O 1
ATOM 2661 N N . GLU B 1 155 ? -21.906 -6.566 -12.156 1 80.69 155 GLU B N 1
ATOM 2662 C CA . GLU B 1 155 ? -22.188 -7.93 -12.594 1 80.69 155 GLU B CA 1
ATOM 2663 C C . GLU B 1 155 ? -21.828 -8.133 -14.062 1 80.69 155 GLU B C 1
ATOM 2665 O O . GLU B 1 155 ? -21.516 -9.25 -14.484 1 80.69 155 GLU B O 1
ATOM 2670 N N . THR B 1 156 ? -21.781 -7.102 -14.773 1 85 156 THR B N 1
ATOM 2671 C CA . THR B 1 156 ? -21.594 -7.258 -16.203 1 85 156 THR B CA 1
ATOM 2672 C C . THR B 1 156 ? -20.141 -6.977 -16.594 1 85 156 THR B C 1
ATOM 2674 O O . THR B 1 156 ? -19.797 -7.023 -17.781 1 85 156 THR B O 1
ATOM 2677 N N . ALA B 1 157 ? -19.406 -6.652 -15.672 1 87.75 157 ALA B N 1
ATOM 2678 C CA . ALA B 1 157 ? -18 -6.355 -16 1 87.75 157 ALA B CA 1
ATOM 2679 C C . ALA B 1 157 ? -17.312 -7.57 -16.625 1 87.75 157 ALA B C 1
ATOM 2681 O O . ALA B 1 157 ? -17.531 -8.703 -16.172 1 87.75 157 ALA B O 1
ATOM 2682 N N . PRO B 1 158 ? -16.469 -7.395 -17.641 1 91.88 158 PRO B N 1
ATOM 2683 C CA . PRO B 1 158 ? -15.828 -8.492 -18.375 1 91.88 158 PRO B CA 1
ATOM 2684 C C . PRO B 1 158 ? -14.562 -9 -17.703 1 91.88 158 PRO B C 1
ATOM 2686 O O . PRO B 1 158 ? -13.461 -8.562 -18.047 1 91.88 158 PRO B O 1
ATOM 2689 N N . PHE B 1 159 ? -14.703 -9.906 -16.812 1 93.75 159 PHE B N 1
ATOM 2690 C CA . PHE B 1 159 ? -13.531 -10.516 -16.188 1 93.75 159 PHE B CA 1
ATOM 2691 C C . PHE B 1 159 ? -13.742 -12.008 -15.992 1 93.75 159 PHE B C 1
ATOM 2693 O O . PHE B 1 159 ? -14.875 -12.484 -15.977 1 93.75 159 PHE B O 1
ATOM 2700 N N . GLN B 1 160 ? -12.648 -12.703 -15.891 1 93.12 160 GLN B N 1
ATOM 2701 C CA . GLN B 1 160 ? -12.656 -14.148 -15.703 1 93.12 160 GLN B CA 1
ATOM 2702 C C . GLN B 1 160 ? -13.164 -14.523 -14.32 1 93.12 160 GLN B C 1
ATOM 2704 O O . GLN B 1 160 ? -12.641 -14.047 -13.312 1 93.12 160 GLN B O 1
ATOM 2709 N N . ARG B 1 161 ? -14.094 -15.5 -14.227 1 91.44 161 ARG B N 1
ATOM 2710 C CA . ARG B 1 161 ? -14.695 -15.859 -12.945 1 91.44 161 ARG B CA 1
ATOM 2711 C C . ARG B 1 161 ? -14.125 -17.172 -12.422 1 91.44 161 ARG B C 1
ATOM 2713 O O . ARG B 1 161 ? -14.219 -17.469 -11.234 1 91.44 161 ARG B O 1
ATOM 2720 N N . LYS B 1 162 ? -13.516 -17.875 -13.328 1 93.25 162 LYS B N 1
ATOM 2721 C CA . LYS B 1 162 ? -13.062 -19.219 -12.945 1 93.25 162 LYS B CA 1
ATOM 2722 C C . LYS B 1 162 ? -11.836 -19.156 -12.047 1 93.25 162 LYS B C 1
ATOM 2724 O O . LYS B 1 162 ? -11.477 -20.141 -11.406 1 93.25 162 LYS B O 1
ATOM 2729 N N . GLN B 1 163 ? -11.141 -18.016 -12.062 1 96.44 163 GLN B N 1
ATOM 2730 C CA . GLN B 1 163 ? -9.969 -17.812 -11.211 1 96.44 163 GLN B CA 1
ATOM 2731 C C . GLN B 1 163 ? -9.781 -16.344 -10.875 1 96.44 163 GLN B C 1
ATOM 2733 O O . GLN B 1 163 ? -10.336 -15.461 -11.539 1 96.44 163 GLN B O 1
ATOM 2738 N N . TYR B 1 164 ? -9.078 -16.062 -9.844 1 97.31 164 TYR B N 1
ATOM 2739 C CA . TYR B 1 164 ? -8.578 -14.719 -9.578 1 97.31 164 TYR B CA 1
ATOM 2740 C C . TYR B 1 164 ? -7.27 -14.766 -8.805 1 97.31 164 TYR B C 1
ATOM 2742 O O . TYR B 1 164 ? -6.781 -15.852 -8.469 1 97.31 164 TYR B O 1
ATOM 2750 N N . PHE B 1 165 ? -6.641 -13.625 -8.609 1 98.38 165 PHE B N 1
ATOM 2751 C CA . PHE B 1 165 ? -5.293 -13.578 -8.047 1 98.38 165 PHE B CA 1
ATOM 2752 C C . PHE B 1 165 ? -5.289 -12.844 -6.711 1 98.38 165 PHE B C 1
ATOM 2754 O O . PHE B 1 165 ? -5.844 -11.75 -6.594 1 98.38 165 PHE B O 1
ATOM 2761 N N . CYS B 1 166 ? -4.727 -13.484 -5.766 1 97.94 166 CYS B N 1
ATOM 2762 C CA . CYS B 1 166 ? -4.406 -12.867 -4.484 1 97.94 166 CYS B CA 1
ATOM 2763 C C . CYS B 1 166 ? -2.939 -12.469 -4.422 1 97.94 166 CYS B C 1
ATOM 2765 O O . CYS B 1 166 ? -2.053 -13.312 -4.547 1 97.94 166 CYS B O 1
ATOM 2767 N N . CYS B 1 167 ? -2.676 -11.148 -4.18 1 98 167 CYS B N 1
ATOM 2768 C CA . CYS B 1 167 ? -1.317 -10.633 -4.305 1 98 167 CYS B CA 1
ATOM 2769 C C . CYS B 1 167 ? -0.847 -10.008 -2.996 1 98 167 CYS B C 1
ATOM 2771 O O . CYS B 1 167 ? -1.586 -9.25 -2.361 1 98 167 CYS B O 1
ATOM 2773 N N . THR B 1 168 ? 0.317 -10.383 -2.645 1 96.44 168 THR B N 1
ATOM 2774 C CA . THR B 1 168 ? 0.949 -9.742 -1.494 1 96.44 168 THR B CA 1
ATOM 2775 C C . THR B 1 168 ? 2.312 -9.172 -1.872 1 96.44 168 THR B C 1
ATOM 2777 O O . THR B 1 168 ? 3.086 -9.82 -2.582 1 96.44 168 THR B O 1
ATOM 2780 N N . TYR B 1 169 ? 2.637 -7.961 -1.4 1 96.19 169 TYR B N 1
ATOM 2781 C CA . TYR B 1 169 ? 3.818 -7.234 -1.852 1 96.19 169 TYR B CA 1
ATOM 2782 C C . TYR B 1 169 ? 4.906 -7.242 -0.784 1 96.19 169 TYR B C 1
ATOM 2784 O O . TYR B 1 169 ? 6.043 -6.852 -1.046 1 96.19 169 TYR B O 1
ATOM 2792 N N . ASP B 1 170 ? 4.574 -7.73 0.4 1 93.44 170 ASP B N 1
ATOM 2793 C CA . ASP B 1 170 ? 5.484 -7.582 1.533 1 93.44 170 ASP B CA 1
ATOM 2794 C C . ASP B 1 170 ? 5.988 -8.945 2.012 1 93.44 170 ASP B C 1
ATOM 2796 O O . ASP B 1 170 ? 5.266 -9.938 1.944 1 93.44 170 ASP B O 1
ATOM 2800 N N . PRO B 1 171 ? 7.25 -8.93 2.445 1 88.12 171 PRO B N 1
ATOM 2801 C CA . PRO B 1 171 ? 7.754 -10.172 3.025 1 88.12 171 PRO B CA 1
ATOM 2802 C C . PRO B 1 171 ? 6.949 -10.625 4.242 1 88.12 171 PRO B C 1
ATOM 2804 O O . PRO B 1 171 ? 6.301 -9.805 4.895 1 88.12 171 PRO B O 1
ATOM 2807 N N . PRO B 1 172 ? 7.141 -11.875 4.551 1 82.94 172 PRO B N 1
ATOM 2808 C CA . PRO B 1 172 ? 6.348 -12.438 5.645 1 82.94 172 PRO B CA 1
ATOM 2809 C C . PRO B 1 172 ? 6.609 -11.75 6.984 1 82.94 172 PRO B C 1
ATOM 2811 O O . PRO B 1 172 ? 5.723 -11.695 7.84 1 82.94 172 PRO B O 1
ATOM 2814 N N . MET B 1 173 ? 7.707 -11.156 7.184 1 84.88 173 MET B N 1
ATOM 2815 C CA . MET B 1 173 ? 8.07 -10.648 8.508 1 84.88 173 MET B CA 1
ATOM 2816 C C . MET B 1 173 ? 7.625 -9.203 8.672 1 84.88 173 MET B C 1
ATOM 2818 O O . MET B 1 173 ? 7.727 -8.641 9.766 1 84.88 173 MET B O 1
ATOM 2822 N N . LYS B 1 174 ? 7.156 -8.555 7.719 1 88.75 174 LYS B N 1
ATOM 2823 C CA . LYS B 1 174 ? 6.676 -7.188 7.871 1 88.75 174 LYS B CA 1
ATOM 2824 C C . LYS B 1 174 ? 5.43 -7.137 8.75 1 88.75 174 LYS B C 1
ATOM 2826 O O . LYS B 1 174 ? 4.383 -7.668 8.383 1 88.75 174 LYS B O 1
ATOM 2831 N N . PRO B 1 175 ? 5.434 -6.453 9.789 1 87 175 PRO B N 1
ATOM 2832 C CA . PRO B 1 175 ? 4.355 -6.594 10.766 1 87 175 PRO B CA 1
ATOM 2833 C C . PRO B 1 175 ? 3.154 -5.703 10.461 1 87 175 PRO B C 1
ATOM 2835 O O . PRO B 1 175 ? 2.035 -5.996 10.883 1 87 175 PRO B O 1
ATOM 2838 N N . TYR B 1 176 ? 3.367 -4.473 9.805 1 86.94 176 TYR B N 1
ATOM 2839 C CA . TYR B 1 176 ? 2.256 -3.555 9.57 1 86.94 176 TYR B CA 1
ATOM 2840 C C . TYR B 1 176 ? 2.387 -2.873 8.219 1 86.94 176 TYR B C 1
ATOM 2842 O O . TYR B 1 176 ? 3.447 -2.924 7.59 1 86.94 176 TYR B O 1
ATOM 2850 N N . GLY B 1 177 ? 1.288 -2.291 7.84 1 90.56 177 GLY B N 1
ATOM 2851 C CA . GLY B 1 177 ? 1.298 -1.538 6.598 1 90.56 177 GLY B CA 1
ATOM 2852 C C . GLY B 1 177 ? 1.49 -2.412 5.371 1 90.56 177 GLY B C 1
ATOM 2853 O O . GLY B 1 177 ? 2.125 -1.996 4.398 1 90.56 177 GLY B O 1
ATOM 2854 N N . ARG B 1 178 ? 0.992 -3.641 5.535 1 94.06 178 ARG B N 1
ATOM 2855 C CA . ARG B 1 178 ? 1.147 -4.562 4.414 1 94.06 178 ARG B CA 1
ATOM 2856 C C . ARG B 1 178 ? 0.25 -4.164 3.248 1 94.06 178 ARG B C 1
ATOM 2858 O O . ARG B 1 178 ? -0.866 -3.682 3.453 1 94.06 178 ARG B O 1
ATOM 2865 N N . ARG B 1 179 ? 0.733 -4.391 2.049 1 94.81 179 ARG B N 1
ATOM 2866 C CA . ARG B 1 179 ? -0.013 -4.113 0.826 1 94.81 179 ARG B CA 1
ATOM 2867 C C . ARG B 1 179 ? -0.451 -5.406 0.147 1 94.81 179 ARG B C 1
ATOM 2869 O O . ARG B 1 179 ? 0.386 -6.227 -0.238 1 94.81 179 ARG B O 1
ATOM 2876 N N . ASN B 1 180 ? -1.702 -5.547 0.024 1 96.25 180 ASN B N 1
ATOM 2877 C CA . ASN B 1 180 ? -2.303 -6.66 -0.7 1 96.25 180 ASN B CA 1
ATOM 2878 C C . ASN B 1 180 ? -3.174 -6.176 -1.854 1 96.25 180 ASN B C 1
ATOM 2880 O O . ASN B 1 180 ? -3.625 -5.027 -1.857 1 96.25 180 ASN B O 1
ATOM 2884 N N . GLU B 1 181 ? -3.342 -7.07 -2.793 1 97 181 GLU B N 1
ATOM 2885 C CA . GLU B 1 181 ? -4.27 -6.777 -3.883 1 97 181 GLU B CA 1
ATOM 2886 C C . GLU B 1 181 ? -5.031 -8.031 -4.309 1 97 181 GLU B C 1
ATOM 2888 O O . GLU B 1 181 ? -4.523 -9.148 -4.176 1 97 181 GLU B O 1
ATOM 2893 N N . VAL B 1 182 ? -6.215 -7.789 -4.758 1 97.19 182 VAL B N 1
ATOM 2894 C CA . VAL B 1 182 ? -6.957 -8.781 -5.535 1 97.19 182 VAL B CA 1
ATOM 2895 C C . VAL B 1 182 ? -6.996 -8.359 -7.004 1 97.19 182 VAL B C 1
ATOM 2897 O O . VAL B 1 182 ? -7.266 -7.199 -7.316 1 97.19 182 VAL B O 1
ATOM 2900 N N . TRP B 1 183 ? -6.684 -9.336 -7.895 1 97.5 183 TRP B N 1
ATOM 2901 C CA . TRP B 1 183 ? -6.711 -9.102 -9.336 1 97.5 183 TRP B CA 1
ATOM 2902 C C . TRP B 1 183 ? -7.758 -9.977 -10.016 1 97.5 183 TRP B C 1
ATOM 2904 O O . TRP B 1 183 ? -7.82 -11.18 -9.766 1 97.5 183 TRP B O 1
ATOM 2914 N N . PHE B 1 184 ? -8.586 -9.336 -10.812 1 97.12 184 PHE B N 1
ATOM 2915 C CA . PHE B 1 184 ? -9.406 -10.055 -11.781 1 97.12 184 PHE B CA 1
ATOM 2916 C C . PHE B 1 184 ? -8.844 -9.898 -13.188 1 97.12 184 PHE B C 1
ATOM 2918 O O . PHE B 1 184 ? -8.508 -8.797 -13.609 1 97.12 184 PHE B O 1
ATOM 2925 N N . LEU B 1 185 ? -8.727 -10.992 -13.906 1 96.94 185 LEU B N 1
ATOM 2926 C CA . LEU B 1 185 ? -8.273 -10.945 -15.289 1 96.94 185 LEU B CA 1
ATOM 2927 C C . LEU B 1 185 ? -9.367 -10.391 -16.203 1 96.94 185 LEU B C 1
ATOM 2929 O O . LEU B 1 185 ? -10.492 -10.891 -16.203 1 96.94 185 LEU B O 1
ATOM 2933 N N . GLN B 1 186 ? -8.984 -9.32 -16.891 1 95 186 GLN B N 1
ATOM 2934 C CA . GLN B 1 186 ? -9.922 -8.75 -17.844 1 95 186 GLN B CA 1
ATOM 2935 C C . GLN B 1 186 ? -10.094 -9.648 -19.062 1 95 186 GLN B C 1
ATOM 2937 O O . GLN B 1 186 ? -9.109 -10.156 -19.594 1 95 186 GLN B O 1
ATOM 2942 N N . GLU B 1 187 ? -11.32 -9.883 -19.375 1 89.06 187 GLU B N 1
ATOM 2943 C CA . GLU B 1 187 ? -11.602 -10.68 -20.562 1 89.06 187 GLU B CA 1
ATOM 2944 C C . GLU B 1 187 ? -11.727 -9.797 -21.797 1 89.06 187 GLU B C 1
ATOM 2946 O O . GLU B 1 187 ? -12.242 -8.672 -21.719 1 89.06 187 GLU B O 1
ATOM 2951 N N . GLU B 1 188 ? -10.914 -9.953 -22.844 1 71.38 188 GLU B N 1
ATOM 2952 C CA . GLU B 1 188 ? -11.086 -9.234 -24.109 1 71.38 188 GLU B CA 1
ATOM 2953 C C . GLU B 1 188 ? -12.477 -9.453 -24.688 1 71.38 188 GLU B C 1
ATOM 2955 O O . GLU B 1 188 ? -13.055 -10.539 -24.531 1 71.38 188 GLU B O 1
ATOM 2960 N N . PRO B 1 189 ? -13.242 -8.242 -25.062 1 54.81 189 PRO B N 1
ATOM 2961 C CA . PRO B 1 189 ? -14.523 -8.43 -25.75 1 54.81 189 PRO B CA 1
ATOM 2962 C C . PRO B 1 189 ? -14.414 -9.367 -26.953 1 54.81 189 PRO B C 1
ATOM 2964 O O . PRO B 1 189 ? -13.344 -9.492 -27.547 1 54.81 189 PRO B O 1
#

Foldseek 3Di:
DDDPCPDPPDCPPQVWPDWPQPQDPNATKTKTKDAKFKKKKFKDADDFFVVCVVVRVVLVCVQCCQQFPRSDNQDDFFKWKKKWFADPVLATHRIIMTITTRDPVCGVPHTGHPPPSIDMDIDGMFMKIKHKDWDDDTRVRQSVVVVVSDVRCDPPFAFDRRIKIKIWGDDPPDHTPTMIMIITTGDDD/DDDPPVDCPDCPPQVWPDFPQPQDPNATKTKTKDAKFKKKKFKDADDFFVVCVVVRVVLVCVQCCQQFPRSDNQDDFFKWKKKWFADPVLATHRIIMTITTRDPVCGVPHTGHPPPSIDMDIDGMFMKIKHKDWDDDTRVRQSVVVVVSDVRCDPPFAFDRRIKIKIWGDDPPDHGPTMIMIITTGDDD

pLDDT: mean 85.11, std 22.65, range [19.27, 98.75]

Nearest PDB structures (foldseek):
  7oon-assembly1_A  TM=9.432E-01  e=6.793E-20  Mus musculus
  4ayz-assembly1_A  TM=8.988E-01  e=6.349E-14  Homo sapiens
  4ayz-assembly1_B  TM=8.942E-01  e=3.036E-13  Homo sapiens
  3r8k-assembly4_D  TM=9.039E-01  e=6.639E-13  Homo sapiens
  3r8k-assembly3_C  TM=9.011E-01  e=8.779E-13  Homo sapiens

Secondary structure (DSSP, 8-state):
---------------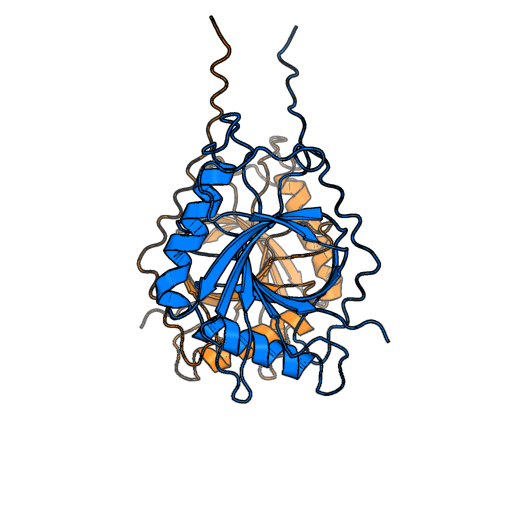-------EETTEE-EEEEE--EEEEEEEEESS-HHHHHHHHHHHHHHHHHT-BTT---------EEEEEEE-TTSPEEEEEEEEEEPPGGGSSSPPPBSSTT-EEEEE--EEEEEEEEES---HHHHHHHHHHHHHHH-TT--B-SS-EEEEE-S-TT--SS-EEEEEEEBPP-/----------------------EETTEE-EEEEE--EEEEEEEEESS-HHHHHHHHHHHHHHHHHT-BTT---------EEEEEEE-TTS-EEEEEEEEEEPPGGGSSSPPPBSSTT-EEEEE--EEEEEEEEES---HHHHHHHHHHHHHHH-TT--B-SS-EEEEE-S-TT--SS-EEEEEEEBPP-

Radius of gyration: 22.47 Å; Cα contacts (8 Å, |Δi|>4): 726; chains: 2; bounding box: 64×62×54 Å

Organism: Oncorhynchus mykiss (NCBI:txid8022)